Protein AF-A0A7X6VEZ8-F1 (afdb_monomer)

Structure (mmCIF, N/CA/C/O backbone):
data_AF-A0A7X6VEZ8-F1
#
_entry.id   AF-A0A7X6VEZ8-F1
#
loop_
_atom_site.group_PDB
_atom_site.id
_atom_site.type_symbol
_atom_site.label_atom_id
_atom_site.label_alt_id
_atom_site.label_comp_id
_atom_site.label_asym_id
_atom_site.label_entity_id
_atom_site.label_seq_id
_atom_site.pdbx_PDB_ins_code
_atom_site.Cartn_x
_atom_site.Cartn_y
_atom_site.Cartn_z
_atom_site.occupancy
_atom_site.B_iso_or_equiv
_atom_site.auth_seq_id
_atom_site.auth_comp_id
_atom_site.auth_asym_id
_atom_site.auth_atom_id
_atom_site.pdbx_PDB_model_num
ATOM 1 N N . MET A 1 1 ? -70.157 -11.076 95.851 1.00 58.56 1 MET A N 1
ATOM 2 C CA . MET A 1 1 ? -71.160 -9.997 95.994 1.00 58.56 1 MET A CA 1
ATOM 3 C C . MET A 1 1 ? -71.297 -9.211 94.695 1.00 58.56 1 MET A C 1
ATOM 5 O O . MET A 1 1 ? -72.392 -9.202 94.163 1.00 58.56 1 MET A O 1
ATOM 9 N N . ALA A 1 2 ? -70.221 -8.650 94.126 1.00 62.22 2 ALA A N 1
ATOM 10 C CA . ALA A 1 2 ? -70.282 -7.942 92.838 1.00 62.22 2 ALA A CA 1
ATOM 11 C C . ALA A 1 2 ? -70.761 -8.818 91.654 1.00 62.22 2 ALA A C 1
ATOM 13 O O . ALA A 1 2 ? -71.727 -8.458 90.997 1.00 62.22 2 ALA A O 1
ATOM 14 N N . GLN A 1 3 ? -70.217 -10.031 91.485 1.00 63.28 3 GLN A N 1
ATOM 15 C CA . GLN A 1 3 ? -70.694 -11.002 90.476 1.00 63.28 3 GLN A CA 1
ATOM 16 C C . GLN A 1 3 ? -72.172 -11.415 90.647 1.00 63.28 3 GLN A C 1
ATOM 18 O O . GLN A 1 3 ? -72.843 -11.795 89.691 1.00 63.28 3 GLN A O 1
ATOM 23 N N . SER A 1 4 ? -72.704 -11.344 91.872 1.00 68.38 4 SER A N 1
ATOM 24 C CA . SER A 1 4 ? -74.117 -11.636 92.150 1.00 68.38 4 SER A CA 1
ATOM 25 C C . SER A 1 4 ? -75.026 -10.501 91.669 1.00 68.38 4 SER A C 1
ATOM 27 O O . SER A 1 4 ? -76.107 -10.770 91.157 1.00 68.38 4 SER A O 1
ATOM 29 N N . ILE A 1 5 ? -74.558 -9.253 91.782 1.00 72.44 5 ILE A N 1
ATOM 30 C CA . ILE A 1 5 ? -75.242 -8.044 91.300 1.00 72.44 5 ILE A CA 1
ATOM 31 C C . ILE A 1 5 ? -75.245 -8.007 89.765 1.00 72.44 5 ILE A C 1
ATOM 33 O O . ILE A 1 5 ? -76.279 -7.704 89.181 1.00 72.44 5 ILE A O 1
ATOM 37 N N . ASP A 1 6 ? -74.135 -8.390 89.128 1.00 71.44 6 ASP A N 1
ATOM 38 C CA . ASP A 1 6 ? -73.999 -8.448 87.661 1.00 71.44 6 ASP A CA 1
ATOM 39 C C . ASP A 1 6 ? -74.946 -9.479 87.019 1.00 71.44 6 ASP A C 1
ATOM 41 O O . ASP A 1 6 ? -75.550 -9.259 85.975 1.00 71.44 6 ASP A O 1
ATOM 45 N N . THR A 1 7 ? -75.171 -10.598 87.712 1.00 74.31 7 THR A N 1
ATOM 46 C CA . THR A 1 7 ? -76.107 -11.655 87.291 1.00 74.31 7 THR A CA 1
ATOM 47 C C . THR A 1 7 ? -77.551 -11.410 87.740 1.00 74.31 7 THR A C 1
ATOM 49 O O . THR A 1 7 ? -78.384 -12.314 87.664 1.00 74.31 7 THR A O 1
ATOM 52 N N . TYR A 1 8 ? -77.863 -10.202 88.229 1.00 71.69 8 TYR A N 1
ATOM 53 C CA . TYR A 1 8 ? -79.169 -9.812 88.774 1.00 71.69 8 TYR A CA 1
ATOM 54 C C . TYR A 1 8 ? -79.683 -10.710 89.914 1.00 71.69 8 TYR A C 1
ATOM 56 O O . TYR A 1 8 ? -80.872 -10.721 90.242 1.00 71.69 8 TYR A O 1
ATOM 64 N N . SER A 1 9 ? -78.788 -11.465 90.550 1.00 70.50 9 SER A N 1
ATOM 65 C CA . SER A 1 9 ? -79.126 -12.399 91.617 1.00 70.50 9 SER A CA 1
ATOM 66 C C . SER A 1 9 ? -79.147 -11.683 92.973 1.00 70.50 9 SER A C 1
ATOM 68 O O . SER A 1 9 ? -78.149 -11.130 93.436 1.00 70.50 9 SER A O 1
ATOM 70 N N . GLY A 1 10 ? -80.313 -11.684 93.627 1.00 69.88 10 GLY A N 1
ATOM 71 C CA . GLY A 1 10 ? -80.496 -11.081 94.955 1.00 69.88 10 GLY A CA 1
ATOM 72 C C . GLY A 1 10 ? -80.811 -9.579 94.964 1.00 69.88 10 GLY A C 1
ATOM 73 O O . GLY A 1 10 ? -80.757 -8.968 96.030 1.00 69.88 10 GLY A O 1
ATOM 74 N N . LEU A 1 11 ? -81.156 -8.986 93.815 1.00 75.19 11 LEU A N 1
ATOM 75 C CA . LEU A 1 11 ? -81.629 -7.602 93.712 1.00 75.19 11 LEU A CA 1
ATOM 76 C C . LEU A 1 11 ? -83.160 -7.532 93.806 1.00 75.19 11 LEU A C 1
ATOM 78 O O . LEU A 1 11 ? -83.867 -8.349 93.219 1.00 75.19 11 LEU A O 1
ATOM 82 N N . LEU A 1 12 ? -83.672 -6.535 94.529 1.00 75.19 12 LEU A N 1
ATOM 83 C CA . LEU A 1 12 ? -85.097 -6.214 94.594 1.00 75.19 12 LEU A CA 1
ATOM 84 C C . LEU A 1 12 ? -85.318 -4.846 93.950 1.00 75.19 12 LEU A C 1
ATOM 86 O O . LEU A 1 12 ? -84.693 -3.861 94.344 1.00 75.19 12 LEU A O 1
ATOM 90 N N . TRP A 1 13 ? -86.198 -4.802 92.953 1.00 78.62 13 TRP A N 1
ATOM 91 C CA . TRP A 1 13 ? -86.544 -3.584 92.225 1.00 78.62 13 TRP A CA 1
ATOM 92 C C . TRP A 1 13 ? -87.696 -2.848 92.901 1.00 78.62 13 TRP A C 1
ATOM 94 O O . TRP A 1 13 ? -88.474 -3.432 93.655 1.00 78.62 13 TRP A O 1
ATOM 104 N N . GLN A 1 14 ? -87.809 -1.552 92.627 1.00 80.19 14 GLN A N 1
ATOM 105 C CA . GLN A 1 14 ? -88.935 -0.754 93.099 1.00 80.19 14 GLN A CA 1
ATOM 106 C C . GLN A 1 14 ? -90.243 -1.209 92.428 1.00 80.19 14 GLN A C 1
ATOM 108 O O . GLN A 1 14 ? -90.237 -1.590 91.259 1.00 80.19 14 GLN A O 1
ATOM 113 N N . ASP A 1 15 ? -91.359 -1.144 93.158 1.00 72.12 15 ASP A N 1
ATOM 114 C CA . ASP A 1 15 ? -92.669 -1.601 92.680 1.00 72.12 15 ASP A CA 1
ATOM 115 C C . ASP A 1 15 ? -93.062 -0.947 91.344 1.00 72.12 15 ASP A C 1
ATOM 117 O O . ASP A 1 15 ? -93.033 0.277 91.194 1.00 72.12 15 ASP A O 1
ATOM 121 N N . GLY A 1 16 ? -93.416 -1.784 90.366 1.00 76.81 16 GLY A N 1
ATOM 122 C CA . GLY A 1 16 ? -93.742 -1.364 89.000 1.00 76.81 16 GLY A CA 1
ATOM 123 C C . GLY A 1 16 ? -92.540 -1.178 88.068 1.00 76.81 16 GLY A C 1
ATOM 124 O O . GLY A 1 16 ? -92.744 -0.814 86.912 1.00 76.81 16 GLY A O 1
ATOM 125 N N . LYS A 1 17 ? -91.315 -1.445 88.534 1.00 78.06 17 LYS A N 1
ATOM 126 C CA . LYS A 1 17 ? -90.101 -1.469 87.711 1.00 78.06 17 LYS A CA 1
ATOM 127 C C . LYS A 1 17 ? -89.443 -2.846 87.706 1.00 78.06 17 LYS A C 1
ATOM 129 O O . LYS A 1 17 ? -89.649 -3.671 88.592 1.00 78.06 17 LYS A O 1
ATOM 134 N N . SER A 1 18 ? -88.634 -3.085 86.691 1.00 77.81 18 SER A N 1
ATOM 135 C CA . SER A 1 18 ? -87.938 -4.335 86.414 1.00 77.81 18 SER A CA 1
ATOM 136 C C . SER A 1 18 ? -86.469 -4.076 86.080 1.00 77.81 18 SER A C 1
ATOM 138 O O . SER A 1 18 ? -86.040 -2.930 85.954 1.00 77.81 18 SER A O 1
ATOM 140 N N . ALA A 1 19 ? -85.691 -5.146 85.904 1.00 74.44 19 ALA A N 1
ATOM 141 C CA . ALA A 1 19 ? -84.279 -5.046 85.537 1.00 74.44 19 ALA A CA 1
ATOM 142 C C . ALA A 1 19 ? -84.036 -4.253 84.239 1.00 74.44 19 ALA A C 1
ATOM 144 O O . ALA A 1 19 ? -82.970 -3.680 84.080 1.00 74.44 19 ALA A O 1
ATOM 145 N N . THR A 1 20 ? -85.015 -4.172 83.331 1.00 76.81 20 THR A N 1
ATOM 146 C CA . THR A 1 20 ? -84.882 -3.409 82.079 1.00 76.81 20 THR A CA 1
ATOM 147 C C . THR A 1 20 ? -85.047 -1.900 82.258 1.00 76.81 20 THR A C 1
ATOM 149 O O . THR A 1 20 ? -84.765 -1.151 81.331 1.00 76.81 20 THR A O 1
ATOM 152 N N . ASP A 1 21 ? -85.517 -1.447 83.425 1.00 80.25 21 ASP A N 1
ATOM 153 C CA . ASP A 1 21 ? -85.709 -0.024 83.736 1.00 80.25 21 ASP A CA 1
ATOM 154 C C . ASP A 1 21 ? -84.458 0.625 84.353 1.00 80.25 21 ASP A C 1
ATOM 156 O O . ASP A 1 21 ? -84.480 1.811 84.698 1.00 80.25 21 ASP A O 1
ATOM 160 N N . TYR A 1 22 ? -83.385 -0.153 84.529 1.00 76.56 22 TYR A N 1
ATOM 161 C CA . TYR A 1 22 ? -82.155 0.262 85.190 1.00 76.56 22 TYR A CA 1
ATOM 162 C C . TYR A 1 22 ? -80.925 -0.259 84.449 1.00 76.56 22 TYR A C 1
ATOM 164 O O . TYR A 1 22 ? -80.837 -1.441 84.131 1.00 76.56 22 TYR A O 1
ATOM 172 N N . ASP A 1 23 ? -79.927 0.605 84.283 1.00 77.44 23 ASP A N 1
ATOM 173 C CA . ASP A 1 23 ? -78.589 0.194 83.866 1.00 77.44 23 ASP A CA 1
ATOM 174 C C . ASP A 1 23 ? -77.782 -0.204 85.109 1.00 77.44 23 ASP A C 1
ATOM 176 O O . ASP A 1 23 ? -77.367 0.647 85.903 1.00 77.44 23 ASP A O 1
ATOM 180 N N . VAL A 1 24 ? -77.580 -1.508 85.315 1.00 77.44 24 VAL A N 1
ATOM 181 C CA . VAL A 1 24 ? -76.721 -2.007 86.398 1.00 77.44 24 VAL A CA 1
ATOM 182 C C . VAL A 1 24 ? -75.273 -1.978 85.940 1.00 77.44 24 VAL A C 1
ATOM 184 O O . VAL A 1 24 ? -74.877 -2.710 85.040 1.00 77.44 24 VAL A O 1
ATOM 187 N N . LEU A 1 25 ? -74.478 -1.129 86.588 1.00 78.12 25 LEU A N 1
ATOM 188 C CA . LEU A 1 25 ? -73.047 -0.996 86.335 1.00 78.12 25 LEU A CA 1
ATOM 189 C C . LEU A 1 25 ? -72.270 -1.587 87.512 1.00 78.12 25 LEU A C 1
ATOM 191 O O . LEU A 1 25 ? -72.375 -1.105 88.642 1.00 78.12 25 LEU A O 1
ATOM 195 N N . VAL A 1 26 ? -71.491 -2.636 87.246 1.00 77.56 26 VAL A N 1
ATOM 196 C CA . VAL A 1 26 ? -70.671 -3.321 88.249 1.00 77.56 26 VAL A CA 1
ATOM 197 C C . VAL A 1 26 ? -69.199 -2.995 88.012 1.00 77.56 26 VAL A C 1
ATOM 199 O O . VAL A 1 26 ? -68.623 -3.345 86.988 1.00 77.56 26 VAL A O 1
ATOM 202 N N . TYR A 1 27 ? -68.592 -2.307 88.979 1.00 76.06 27 TYR A N 1
ATOM 203 C CA . TYR A 1 27 ? -67.187 -1.890 88.953 1.00 76.06 27 TYR A CA 1
ATOM 204 C C . TYR A 1 27 ? -66.366 -2.740 89.926 1.00 76.06 27 TYR A C 1
ATOM 206 O O . TYR A 1 27 ? -65.997 -2.284 91.009 1.00 76.06 27 TYR A O 1
ATOM 214 N N . ASP A 1 28 ? -66.149 -4.005 89.584 1.00 78.50 28 ASP A N 1
ATOM 215 C CA . ASP A 1 28 ? -65.409 -4.944 90.424 1.00 78.50 28 ASP A CA 1
ATOM 216 C C . ASP A 1 28 ? -63.926 -5.060 90.035 1.00 78.50 28 ASP A C 1
ATOM 218 O O . ASP A 1 28 ? -63.394 -4.282 89.240 1.00 78.50 28 ASP A O 1
ATOM 222 N N . GLN A 1 29 ? -63.221 -6.013 90.649 1.00 75.25 29 GLN A N 1
ATOM 223 C CA . GLN A 1 29 ? -61.799 -6.221 90.381 1.00 75.25 29 GLN A CA 1
ATOM 224 C C . GLN A 1 29 ? -61.544 -6.611 88.918 1.00 75.25 29 GLN A C 1
ATOM 226 O O . GLN A 1 29 ? -60.504 -6.243 88.373 1.00 75.25 29 GLN A O 1
ATOM 231 N N . ASP A 1 30 ? -62.486 -7.302 88.275 1.00 75.38 30 ASP A N 1
ATOM 232 C CA . ASP A 1 30 ? -62.377 -7.692 86.873 1.00 75.38 30 ASP A CA 1
ATOM 233 C C . ASP A 1 30 ? -62.571 -6.471 85.965 1.00 75.38 30 ASP A C 1
ATOM 235 O O . ASP A 1 30 ? -61.774 -6.266 85.047 1.00 75.38 30 ASP A O 1
ATOM 239 N N . PHE A 1 31 ? -63.523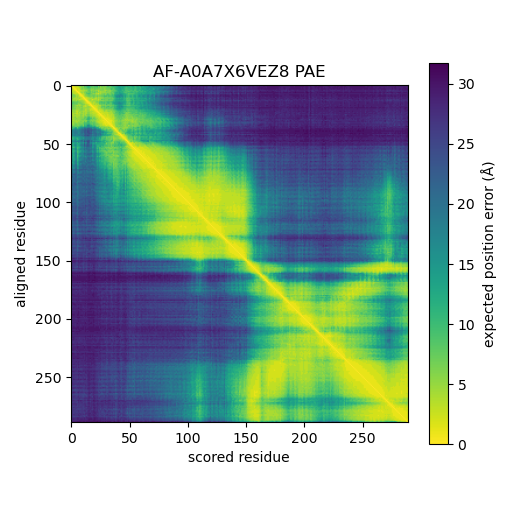 -5.580 86.283 1.00 74.12 31 PHE A N 1
ATOM 240 C CA . PHE A 1 31 ? -63.642 -4.279 85.615 1.00 74.12 31 PHE A CA 1
ATOM 241 C C . PHE A 1 31 ? -62.336 -3.477 85.703 1.00 74.12 31 PHE A C 1
ATOM 243 O O . PHE A 1 31 ? -61.874 -2.950 84.691 1.00 74.12 31 PHE A O 1
ATOM 250 N N . ILE A 1 32 ? -61.711 -3.411 86.884 1.00 72.88 32 ILE A N 1
ATOM 251 C CA . ILE A 1 32 ? -60.440 -2.698 87.093 1.00 72.88 32 ILE A CA 1
ATOM 252 C C . ILE A 1 32 ? -59.308 -3.341 86.279 1.00 72.88 32 ILE A C 1
ATOM 254 O O . ILE A 1 32 ? -58.594 -2.635 85.573 1.00 72.88 32 ILE A O 1
ATOM 258 N N . ASN A 1 33 ? -59.153 -4.666 86.334 1.00 71.94 33 ASN A N 1
ATOM 259 C CA . ASN A 1 33 ? -58.082 -5.380 85.629 1.00 71.94 33 ASN A CA 1
ATOM 260 C C . ASN A 1 33 ? -58.192 -5.249 84.100 1.00 71.94 33 ASN A C 1
ATOM 262 O O . ASN A 1 33 ? -57.168 -5.211 83.403 1.00 71.94 33 ASN A O 1
ATOM 266 N N . ASN A 1 34 ? -59.426 -5.183 83.598 1.00 69.81 34 ASN A N 1
ATOM 267 C CA . ASN A 1 34 ? -59.711 -5.061 82.176 1.00 69.81 34 ASN A CA 1
ATOM 268 C C . ASN A 1 34 ? -59.565 -3.609 81.702 1.00 69.81 34 ASN A C 1
ATOM 270 O O . ASN A 1 34 ? -58.870 -3.378 80.716 1.00 69.81 34 ASN A O 1
ATOM 274 N N . ASN A 1 35 ? -60.109 -2.633 82.445 1.00 66.69 35 ASN A N 1
ATOM 275 C CA . ASN A 1 35 ? -60.254 -1.250 81.976 1.00 66.69 35 ASN A CA 1
ATOM 276 C C . ASN A 1 35 ? -59.193 -0.270 82.488 1.00 66.69 35 ASN A C 1
ATOM 278 O O . ASN A 1 35 ? -59.151 0.850 81.980 1.00 66.69 35 ASN A O 1
ATOM 282 N N . LEU A 1 36 ? -58.374 -0.632 83.483 1.00 70.69 36 LEU A N 1
ATOM 283 C CA . LEU A 1 36 ? -57.362 0.242 84.086 1.00 70.69 36 LEU A CA 1
ATOM 284 C C . LEU A 1 36 ? -55.996 -0.450 84.102 1.00 70.69 36 LEU A C 1
ATOM 286 O O . LEU A 1 36 ? -55.653 -1.177 85.032 1.00 70.69 36 LEU A O 1
ATOM 290 N N . GLN A 1 37 ? -55.181 -0.184 83.079 1.00 66.31 37 GLN A N 1
ATOM 291 C CA . GLN A 1 37 ? -53.801 -0.676 83.007 1.00 66.31 37 GLN A CA 1
ATOM 292 C C . GLN A 1 37 ? -52.794 0.468 82.917 1.00 66.31 37 GLN A C 1
ATOM 294 O O . GLN A 1 37 ? -53.065 1.512 82.317 1.00 66.31 37 GLN A O 1
ATOM 299 N N . ASN A 1 38 ? -51.621 0.259 83.523 1.00 63.94 38 ASN A N 1
ATOM 300 C CA . ASN A 1 38 ? -50.500 1.192 83.432 1.00 63.94 38 ASN A CA 1
ATOM 301 C C . ASN A 1 38 ? -50.091 1.385 81.968 1.00 63.94 38 ASN A C 1
ATOM 303 O O . ASN A 1 38 ? -49.949 0.417 81.221 1.00 63.94 38 ASN A O 1
ATOM 307 N N . TYR A 1 39 ? -49.887 2.637 81.571 1.00 59.16 39 TYR A N 1
ATOM 308 C CA . TYR A 1 39 ? -49.432 2.981 80.232 1.00 59.16 39 TYR A CA 1
ATOM 309 C C . TYR A 1 39 ? -47.905 2.845 80.140 1.00 59.16 39 TYR A C 1
ATOM 311 O O . TYR A 1 39 ? -47.150 3.694 80.629 1.00 59.16 39 TYR A O 1
ATOM 319 N N . GLY A 1 40 ? -47.437 1.760 79.520 1.00 63.41 40 GLY A N 1
ATOM 320 C CA . GLY A 1 40 ? -46.010 1.463 79.395 1.00 63.41 40 GLY A CA 1
ATOM 321 C C . GLY A 1 40 ? -45.310 1.378 80.759 1.00 63.41 40 GLY A C 1
ATOM 322 O O . GLY A 1 40 ? -45.756 0.664 81.652 1.00 63.41 40 GLY A O 1
ATOM 323 N N . ASN A 1 41 ? -44.205 2.116 80.923 1.00 59.03 41 ASN A N 1
ATOM 324 C CA . ASN A 1 41 ? -43.368 2.111 82.135 1.00 59.03 41 ASN A CA 1
ATOM 325 C C . ASN A 1 41 ? -43.492 3.407 82.971 1.00 59.03 41 ASN A C 1
ATOM 327 O O . ASN A 1 41 ? -42.617 3.725 83.776 1.00 59.03 41 ASN A O 1
ATOM 331 N N . LEU A 1 42 ? -44.546 4.199 82.741 1.00 58.47 42 LEU A N 1
ATOM 332 C CA . LEU A 1 42 ? -44.785 5.471 83.427 1.00 58.47 42 LEU A CA 1
ATOM 333 C C . LEU A 1 42 ? -45.634 5.241 84.681 1.00 58.47 42 LEU A C 1
ATOM 335 O O . LEU A 1 42 ? -46.836 4.989 84.604 1.00 58.47 42 LEU A O 1
ATOM 339 N N . ALA A 1 43 ? -45.003 5.347 85.850 1.00 56.97 43 ALA A N 1
ATOM 340 C CA . ALA A 1 43 ? -45.689 5.205 87.128 1.00 56.97 43 ALA A CA 1
ATOM 341 C C . ALA A 1 43 ? -46.765 6.296 87.300 1.00 56.97 43 ALA A C 1
ATOM 343 O O . ALA A 1 43 ? -46.460 7.487 87.270 1.00 56.97 43 ALA A O 1
ATOM 344 N N . GLY A 1 44 ? -48.019 5.878 87.502 1.00 56.75 44 GLY A N 1
ATOM 345 C CA . GLY A 1 44 ? -49.148 6.770 87.793 1.00 56.75 44 GLY A CA 1
ATOM 346 C C . GLY A 1 44 ? -49.982 7.218 86.586 1.00 56.75 44 GLY A C 1
ATOM 347 O O . GLY A 1 44 ? -50.924 7.983 86.778 1.00 56.75 44 GLY A O 1
ATOM 348 N N . VAL A 1 45 ? -49.684 6.747 85.367 1.00 61.00 45 VAL A N 1
ATOM 349 C CA . VAL A 1 45 ? -50.502 7.016 84.170 1.00 61.00 45 VAL A CA 1
ATOM 350 C C . VAL A 1 45 ? -51.283 5.761 83.794 1.00 61.00 45 VAL A C 1
ATOM 352 O O . VAL A 1 45 ? -50.699 4.757 83.387 1.00 61.00 45 VAL A O 1
ATOM 355 N N . PHE A 1 46 ? -52.609 5.829 83.918 1.00 64.56 46 PHE A N 1
ATOM 356 C CA . PHE A 1 46 ? -53.513 4.725 83.604 1.00 64.56 46 PHE A CA 1
ATOM 357 C C . PHE A 1 46 ? -54.263 4.992 82.304 1.00 64.56 46 PHE A C 1
ATOM 359 O O . PHE A 1 46 ? -54.820 6.072 82.097 1.00 64.56 46 PHE A O 1
ATOM 366 N N . THR A 1 47 ? -54.300 3.983 81.444 1.00 62.75 47 THR A N 1
ATOM 367 C CA . THR A 1 47 ? -55.152 3.972 80.255 1.00 62.75 47 THR A CA 1
ATOM 368 C C . THR A 1 47 ? -56.525 3.465 80.671 1.00 62.75 47 THR A C 1
ATOM 370 O O . THR A 1 47 ? -56.612 2.407 81.291 1.00 62.75 47 THR A O 1
ATOM 373 N N . VAL A 1 48 ? -57.575 4.226 80.354 1.00 62.38 48 VAL A N 1
ATOM 374 C CA . VAL A 1 48 ? -58.963 3.895 80.705 1.00 62.38 48 VAL A CA 1
ATOM 375 C C . VAL A 1 48 ? -59.706 3.426 79.447 1.00 62.38 48 VAL A C 1
ATOM 377 O O . VAL A 1 48 ? -59.588 4.083 78.409 1.00 62.38 48 VAL A O 1
ATOM 380 N N . CYS A 1 49 ? -60.483 2.342 79.569 1.00 60.59 49 CYS A N 1
ATOM 381 C CA . CYS A 1 49 ? -61.231 1.581 78.544 1.00 60.59 49 CYS A CA 1
ATOM 382 C C . CYS A 1 49 ? -60.479 0.390 77.925 1.00 60.59 49 CYS A C 1
ATOM 384 O O . CYS A 1 49 ? -59.394 0.551 77.361 1.00 60.59 49 CYS A O 1
ATOM 386 N N . ASP A 1 50 ? -61.143 -0.772 77.911 1.00 62.62 50 ASP A N 1
ATOM 387 C CA . ASP A 1 50 ? -60.687 -2.033 77.295 1.00 62.62 50 ASP A CA 1
ATOM 388 C C . ASP A 1 50 ? -60.162 -1.850 75.860 1.00 62.62 50 ASP A C 1
ATOM 390 O O . ASP A 1 50 ? -59.099 -2.360 75.499 1.00 62.62 50 ASP A O 1
ATOM 394 N N . THR A 1 51 ? -60.858 -1.049 75.045 1.00 64.75 51 THR A N 1
ATOM 395 C CA . THR A 1 51 ? -60.470 -0.762 73.655 1.00 64.75 51 THR A CA 1
ATOM 396 C C . THR A 1 51 ? -59.104 -0.075 73.558 1.00 64.75 51 THR A C 1
ATOM 398 O O . THR A 1 51 ? -58.323 -0.379 72.658 1.00 64.75 51 THR A O 1
ATOM 401 N N . ASN A 1 52 ? -58.780 0.829 74.488 1.00 67.62 52 ASN A N 1
ATOM 402 C CA . ASN A 1 52 ? -57.503 1.550 74.486 1.00 67.62 52 ASN A CA 1
ATOM 403 C C . ASN A 1 52 ? -56.341 0.647 74.917 1.00 67.62 52 ASN A C 1
ATOM 405 O O . ASN A 1 52 ? -55.234 0.773 74.395 1.00 67.62 52 ASN A O 1
ATOM 409 N N . ILE A 1 53 ? -56.599 -0.288 75.830 1.00 70.06 53 ILE A N 1
ATOM 410 C CA . ILE A 1 53 ? -55.607 -1.254 76.316 1.00 70.06 53 ILE A CA 1
ATOM 411 C C . ILE A 1 53 ? -55.265 -2.272 75.221 1.00 70.06 53 ILE A C 1
ATOM 413 O O . ILE A 1 53 ? -54.094 -2.599 75.022 1.00 70.06 53 ILE A O 1
ATOM 417 N N . GLU A 1 54 ? -56.257 -2.728 74.453 1.00 76.25 54 GLU A N 1
ATOM 418 C CA . GLU A 1 54 ? -56.022 -3.619 73.314 1.00 76.25 54 GLU A CA 1
ATOM 419 C C . GLU A 1 54 ? -55.238 -2.926 72.186 1.00 76.25 54 GLU A C 1
ATOM 421 O O . GLU A 1 54 ? -54.276 -3.489 71.659 1.00 76.25 54 GLU A O 1
ATOM 426 N N . ILE A 1 55 ? -55.570 -1.669 71.863 1.00 77.75 55 ILE A N 1
ATOM 427 C CA . ILE A 1 55 ? -54.799 -0.869 70.895 1.00 77.75 55 ILE A CA 1
ATOM 428 C C . ILE A 1 55 ? -53.344 -0.724 71.356 1.00 77.75 55 ILE A C 1
ATOM 430 O O . ILE A 1 55 ? -52.427 -0.905 70.552 1.00 77.75 55 ILE A O 1
ATOM 434 N N . GLN A 1 56 ? -53.118 -0.455 72.643 1.00 75.50 56 GLN A N 1
ATOM 435 C CA . GLN A 1 56 ? -51.776 -0.315 73.203 1.00 75.50 56 GLN A CA 1
ATOM 436 C C . GLN A 1 56 ? -50.955 -1.607 73.069 1.00 75.50 56 GLN A C 1
ATOM 438 O O . GLN A 1 56 ? -49.822 -1.563 72.586 1.00 75.50 56 GLN A O 1
ATOM 443 N N . ARG A 1 57 ? -51.536 -2.772 73.384 1.00 81.06 57 ARG A N 1
ATOM 444 C CA . ARG A 1 57 ? -50.872 -4.073 73.173 1.00 81.06 57 ARG A CA 1
ATOM 445 C C . ARG A 1 57 ? -50.528 -4.319 71.710 1.00 81.06 57 ARG A C 1
ATOM 447 O O . ARG A 1 57 ? -49.451 -4.833 71.405 1.00 81.06 57 ARG A O 1
ATOM 454 N N . GLN A 1 58 ? -51.411 -3.939 70.787 1.00 86.56 58 GLN A N 1
ATOM 455 C CA . GLN A 1 58 ? -51.134 -4.055 69.355 1.00 86.56 58 GLN A CA 1
ATOM 456 C C . GLN A 1 58 ? -49.998 -3.133 68.908 1.00 86.56 58 GLN A C 1
ATOM 458 O O . GLN A 1 58 ? -49.188 -3.539 68.073 1.00 86.56 58 GLN A O 1
ATOM 463 N N . VAL A 1 59 ? -49.909 -1.917 69.453 1.00 84.88 59 VAL A N 1
ATOM 464 C CA . VAL A 1 59 ? -48.807 -0.982 69.178 1.00 84.88 59 VAL A CA 1
ATOM 465 C C . VAL A 1 59 ? -47.486 -1.535 69.705 1.00 84.88 59 VAL A C 1
ATOM 467 O O . VAL A 1 59 ? -46.501 -1.550 68.966 1.00 84.88 59 VAL A O 1
ATOM 470 N N . GLU A 1 60 ? -47.460 -2.037 70.938 1.00 86.62 60 GLU A N 1
ATOM 471 C CA . GLU A 1 60 ? -46.268 -2.641 71.541 1.00 86.62 60 GLU A CA 1
ATOM 472 C C . GLU A 1 60 ? -45.803 -3.860 70.744 1.00 86.62 60 GLU A C 1
ATOM 474 O O . GLU A 1 60 ? -44.635 -3.931 70.358 1.00 86.62 60 GLU A O 1
ATOM 479 N N . LYS A 1 61 ? -46.729 -4.759 70.385 1.00 90.81 61 LYS A N 1
ATOM 480 C CA . LYS A 1 61 ? -46.434 -5.921 69.541 1.00 90.81 61 LYS A CA 1
ATOM 481 C C . LYS A 1 61 ? -45.887 -5.510 68.174 1.00 90.81 61 LYS A C 1
ATOM 483 O O . LYS A 1 61 ? -44.827 -5.981 67.784 1.00 90.81 61 LYS A O 1
ATOM 488 N N . LYS A 1 62 ? -46.549 -4.590 67.462 1.00 91.75 62 LYS A N 1
ATOM 489 C CA . LYS A 1 62 ? -46.078 -4.113 66.148 1.00 91.75 62 LYS A CA 1
ATOM 490 C C . LYS A 1 62 ? -44.726 -3.404 66.230 1.00 91.75 62 LYS A C 1
ATOM 492 O O . LYS A 1 62 ? -43.944 -3.478 65.285 1.00 91.75 62 LYS A O 1
ATOM 497 N N . THR A 1 63 ? -44.446 -2.718 67.335 1.00 90.62 63 THR A N 1
ATOM 498 C CA . THR A 1 63 ? -43.155 -2.055 67.563 1.00 90.62 63 THR A CA 1
ATOM 499 C C . THR A 1 63 ? -42.053 -3.082 67.813 1.00 90.62 63 THR A C 1
ATOM 501 O O . THR A 1 63 ? -40.979 -2.970 67.224 1.00 90.62 63 THR A O 1
ATOM 504 N N . ALA A 1 64 ? -42.332 -4.114 68.614 1.00 91.62 64 ALA A N 1
ATOM 505 C CA . ALA A 1 64 ? -41.420 -5.233 68.832 1.00 91.62 64 ALA A CA 1
ATOM 506 C C . ALA A 1 64 ? -41.157 -6.011 67.532 1.00 91.62 64 ALA A C 1
ATOM 508 O O . ALA A 1 64 ? -40.000 -6.245 67.188 1.00 91.62 64 ALA A O 1
ATOM 509 N N . ASP A 1 65 ? -42.207 -6.321 66.766 1.00 92.50 65 ASP A N 1
ATOM 510 C CA . ASP A 1 65 ? -42.103 -6.993 65.468 1.00 92.50 65 ASP A CA 1
ATOM 511 C C . ASP A 1 65 ? -41.258 -6.164 64.490 1.00 92.50 65 ASP A C 1
ATOM 513 O O . ASP A 1 65 ? -40.359 -6.694 63.841 1.00 92.50 65 ASP A O 1
ATOM 517 N N . ARG A 1 66 ? -41.479 -4.842 64.418 1.00 91.94 66 ARG A N 1
ATOM 518 C CA . ARG A 1 66 ? -40.671 -3.934 63.589 1.00 91.94 66 ARG A CA 1
ATOM 519 C C . ARG A 1 66 ? -39.202 -3.950 64.002 1.00 91.94 66 ARG A C 1
ATOM 521 O O . ARG A 1 66 ? -38.345 -4.044 63.132 1.00 91.94 66 ARG A O 1
ATOM 528 N N . SER A 1 67 ? -38.915 -3.886 65.302 1.00 92.88 67 SER A N 1
ATOM 529 C CA . SER A 1 67 ? -37.541 -3.964 65.809 1.00 92.88 67 SER A CA 1
ATOM 530 C C . SER A 1 67 ? -36.884 -5.292 65.425 1.00 92.88 67 SER A C 1
ATOM 532 O O . SER A 1 67 ? -35.748 -5.298 64.957 1.00 92.88 67 SER A O 1
ATOM 534 N N . ALA A 1 68 ? -37.607 -6.409 65.553 1.00 92.75 68 ALA A N 1
ATOM 535 C CA . ALA A 1 68 ? -37.117 -7.728 65.163 1.00 92.75 68 ALA A CA 1
ATOM 536 C C . ALA A 1 68 ? -36.875 -7.838 63.646 1.00 92.75 68 ALA A C 1
ATOM 538 O O . ALA A 1 68 ? -35.881 -8.429 63.222 1.00 92.75 68 ALA A O 1
ATOM 539 N N . PHE A 1 69 ? -37.744 -7.251 62.816 1.00 92.56 69 PHE A N 1
ATOM 540 C CA . PHE A 1 69 ? -37.539 -7.192 61.367 1.00 92.56 69 PHE A CA 1
ATOM 541 C C . PHE A 1 69 ? -36.364 -6.289 60.981 1.00 92.56 69 PHE A C 1
ATOM 543 O O . PHE A 1 69 ? -35.582 -6.671 60.115 1.00 92.56 69 PHE A O 1
ATOM 550 N N . ASP A 1 70 ? -36.189 -5.139 61.635 1.00 91.94 70 ASP A N 1
ATOM 551 C CA . ASP A 1 70 ? -35.052 -4.242 61.400 1.00 91.94 70 ASP A CA 1
ATOM 552 C C . ASP A 1 70 ? -33.722 -4.927 61.763 1.00 91.94 70 ASP A C 1
ATOM 554 O O . ASP A 1 70 ? -32.737 -4.812 61.029 1.00 91.94 70 ASP A O 1
ATOM 558 N N . GLU A 1 71 ? -33.683 -5.691 62.861 1.00 92.88 71 GLU A N 1
ATOM 559 C CA . GLU A 1 71 ? -32.519 -6.506 63.228 1.00 92.88 71 GLU A CA 1
ATOM 560 C C . GLU A 1 71 ? -32.220 -7.603 62.204 1.00 92.88 71 GLU A C 1
ATOM 562 O O . GLU A 1 71 ? -31.054 -7.812 61.866 1.00 92.88 71 GLU A O 1
ATOM 567 N N . GLN A 1 72 ? -33.249 -8.252 61.653 1.00 93.19 72 GLN A N 1
ATOM 568 C CA . GLN A 1 72 ? -33.084 -9.234 60.578 1.00 93.19 72 GLN A CA 1
ATOM 569 C C . GLN A 1 72 ? -32.668 -8.588 59.249 1.00 93.19 72 GLN A C 1
ATOM 571 O O . GLN A 1 72 ? -31.906 -9.187 58.497 1.00 93.19 72 GLN A O 1
ATOM 576 N N . PHE A 1 73 ? -33.120 -7.368 58.945 1.00 92.75 73 PHE A N 1
ATOM 577 C CA . PHE A 1 73 ? -32.861 -6.688 57.672 1.00 92.75 73 PHE A CA 1
ATOM 578 C C . PHE A 1 73 ? -31.453 -6.081 57.574 1.00 92.75 73 PHE A C 1
ATOM 580 O O . PHE A 1 73 ? -30.864 -6.037 56.488 1.00 92.75 73 PHE A O 1
ATOM 587 N N . LYS A 1 74 ? -30.879 -5.650 58.704 1.00 94.25 74 LYS A N 1
ATOM 588 C CA . LYS A 1 74 ? -29.504 -5.126 58.786 1.00 94.25 74 LYS A CA 1
ATOM 589 C C . LYS A 1 74 ? -28.456 -6.042 58.129 1.00 94.25 74 LYS A C 1
ATOM 591 O O . LYS A 1 74 ? -27.776 -5.558 57.224 1.00 94.25 74 LYS A O 1
ATOM 596 N N . PRO A 1 75 ? -28.320 -7.336 58.491 1.00 94.38 75 PRO A N 1
ATOM 597 C CA . PRO A 1 75 ? -27.311 -8.206 57.889 1.00 94.38 75 PRO A CA 1
ATOM 598 C C . PRO A 1 75 ? -27.541 -8.431 56.392 1.00 94.38 75 PRO A C 1
ATOM 600 O O . PRO A 1 75 ? -26.567 -8.463 55.645 1.00 94.38 75 PRO A O 1
ATOM 603 N N . PHE A 1 76 ? -28.794 -8.519 55.924 1.00 93.94 76 PHE A N 1
ATOM 604 C CA . PHE A 1 76 ? -29.081 -8.630 54.488 1.00 93.94 76 PHE A CA 1
ATOM 605 C C . PHE A 1 76 ? -28.655 -7.379 53.720 1.00 93.94 76 PHE A C 1
ATOM 607 O O . PHE A 1 76 ? -28.057 -7.492 52.653 1.00 93.94 76 PHE A O 1
ATOM 614 N N . THR A 1 77 ? -28.902 -6.193 54.278 1.00 94.38 77 THR A N 1
ATOM 615 C CA . THR A 1 77 ? -28.471 -4.923 53.677 1.00 94.38 77 THR A CA 1
ATOM 616 C C . THR A 1 77 ? -26.949 -4.828 53.623 1.00 94.38 77 THR A C 1
ATOM 618 O O . THR A 1 77 ? -26.382 -4.501 52.582 1.00 94.38 77 THR A O 1
ATOM 621 N N . THR A 1 78 ? -26.268 -5.172 54.720 1.00 95.06 78 THR A N 1
ATOM 622 C CA . THR A 1 78 ? -24.802 -5.209 54.766 1.00 95.06 78 THR A CA 1
ATOM 623 C C . THR A 1 78 ? -24.236 -6.215 53.762 1.00 95.06 78 THR A C 1
ATOM 625 O O . THR A 1 78 ? -23.296 -5.888 53.040 1.00 95.06 78 THR A O 1
ATOM 628 N N . ALA A 1 79 ? -24.825 -7.409 53.660 1.00 94.81 79 ALA A N 1
ATOM 629 C CA . ALA A 1 79 ? -24.405 -8.431 52.706 1.00 94.81 79 ALA A CA 1
ATOM 630 C C . ALA A 1 79 ? -24.625 -7.994 51.249 1.00 94.81 79 ALA A C 1
ATOM 632 O O . ALA A 1 79 ? -23.743 -8.195 50.417 1.00 94.81 79 ALA A O 1
ATOM 633 N N . ALA A 1 80 ? -25.762 -7.365 50.937 1.00 94.75 80 ALA A N 1
ATOM 634 C CA . ALA A 1 80 ? -26.057 -6.850 49.601 1.00 94.75 80 ALA A CA 1
ATOM 635 C C . ALA A 1 80 ? -25.073 -5.745 49.184 1.00 94.75 80 ALA A C 1
ATOM 637 O O . ALA A 1 80 ? -24.540 -5.788 48.074 1.00 94.75 80 ALA A O 1
ATOM 638 N N . ASN A 1 81 ? -24.781 -4.803 50.087 1.00 95.25 81 ASN A N 1
ATOM 639 C CA . ASN A 1 81 ? -23.802 -3.744 49.841 1.00 95.25 81 ASN A CA 1
ATOM 640 C C . ASN A 1 81 ? -22.398 -4.324 49.629 1.00 95.25 81 ASN A C 1
ATOM 642 O O . ASN A 1 81 ? -21.768 -4.016 48.622 1.00 95.25 81 ASN A O 1
ATOM 646 N N . SER A 1 82 ? -21.962 -5.239 50.502 1.00 95.62 82 SER A N 1
ATOM 647 C CA . SER A 1 82 ? -20.674 -5.932 50.362 1.00 95.62 82 SER A CA 1
ATOM 648 C C . SER A 1 82 ? -20.568 -6.667 49.021 1.00 95.62 82 SER A C 1
ATOM 650 O O . SER A 1 82 ? -19.586 -6.525 48.295 1.00 95.62 82 SER A O 1
ATOM 652 N N . LYS A 1 83 ? -21.620 -7.391 48.611 1.00 95.31 83 LYS A N 1
ATOM 653 C CA . LYS A 1 83 ? -21.628 -8.106 47.328 1.00 95.31 83 LYS A CA 1
ATOM 654 C C . LYS A 1 83 ? -21.582 -7.162 46.126 1.00 95.31 83 LYS A C 1
ATOM 656 O O . LYS A 1 83 ? -20.926 -7.472 45.132 1.00 95.31 83 LYS A O 1
ATOM 661 N N . SER A 1 84 ? -22.264 -6.022 46.214 1.00 95.31 84 SER A N 1
ATOM 662 C CA . SER A 1 84 ? -22.217 -4.971 45.195 1.00 95.31 84 SER A CA 1
ATOM 663 C C . SER A 1 84 ? -20.805 -4.388 45.057 1.00 95.31 84 SER A C 1
ATOM 665 O O . SER A 1 84 ? -20.297 -4.249 43.943 1.00 95.31 84 SER A O 1
ATOM 667 N N . GLU A 1 85 ? -20.129 -4.131 46.179 1.00 96.19 85 GLU A N 1
ATOM 668 C CA . GLU A 1 85 ? -18.738 -3.668 46.205 1.00 96.19 85 GLU A CA 1
ATOM 669 C C . GLU A 1 85 ? -17.778 -4.714 45.620 1.00 96.19 85 GLU A C 1
ATOM 671 O O . GLU A 1 85 ? -16.993 -4.390 44.728 1.00 96.19 85 GLU A O 1
ATOM 676 N N . GLU A 1 86 ? -17.884 -5.983 46.031 1.00 96.06 86 GLU A N 1
ATOM 677 C CA . GLU A 1 86 ? -17.099 -7.095 45.470 1.00 96.06 86 GLU A CA 1
ATOM 678 C C . GLU A 1 86 ? -17.283 -7.229 43.951 1.00 96.06 86 GLU A C 1
ATOM 680 O O . GLU A 1 86 ? -16.320 -7.474 43.216 1.00 96.06 86 GLU A O 1
ATOM 685 N N . MET A 1 87 ? -18.518 -7.063 43.465 1.00 95.06 87 MET A N 1
ATOM 686 C CA . MET A 1 87 ? -18.833 -7.092 42.038 1.00 95.06 87 MET A CA 1
ATOM 687 C C . MET A 1 87 ? -18.178 -5.917 41.304 1.00 95.06 87 MET A C 1
ATOM 689 O O . MET A 1 87 ? -17.581 -6.118 40.245 1.00 95.06 87 MET A O 1
ATOM 693 N N . GLY A 1 88 ? -18.230 -4.712 41.879 1.00 95.19 88 GLY A N 1
ATOM 694 C CA . GLY A 1 88 ? -17.561 -3.529 41.339 1.00 95.19 88 GLY A CA 1
ATOM 695 C C . GLY A 1 88 ? -16.041 -3.691 41.268 1.00 95.19 88 GLY A C 1
ATOM 696 O O . GLY A 1 88 ? -15.435 -3.393 40.235 1.00 95.19 88 GLY A O 1
ATOM 697 N N . VAL A 1 89 ? -15.424 -4.231 42.325 1.00 96.56 89 VAL A N 1
ATOM 698 C CA . VAL A 1 89 ? -13.986 -4.543 42.357 1.00 96.56 89 VAL A CA 1
ATOM 699 C C . VAL A 1 89 ? -13.640 -5.571 41.283 1.00 96.56 89 VAL A C 1
ATOM 701 O O . VAL A 1 89 ? -12.744 -5.327 40.480 1.00 96.56 89 VAL A O 1
ATOM 704 N N . SER A 1 90 ? -14.384 -6.675 41.206 1.00 95.44 90 SER A N 1
ATOM 705 C CA . SER A 1 90 ? -14.143 -7.741 40.224 1.00 95.44 90 SER A CA 1
ATOM 706 C C . SER A 1 90 ? -14.258 -7.235 38.784 1.00 95.44 90 SER A C 1
ATOM 708 O O . SER A 1 90 ? -13.411 -7.550 37.945 1.00 95.44 90 SER A O 1
ATOM 710 N N . LEU A 1 91 ? -15.268 -6.405 38.500 1.00 95.19 91 LEU A N 1
ATOM 711 C CA . LEU A 1 91 ? -15.455 -5.783 37.191 1.00 95.19 91 LEU A CA 1
ATOM 712 C C . LEU A 1 91 ? -14.293 -4.846 36.842 1.00 95.19 91 LEU A C 1
ATOM 714 O O . LEU A 1 91 ? -13.755 -4.925 35.738 1.00 95.19 91 LEU A O 1
ATOM 718 N N . SER A 1 92 ? -13.874 -3.996 37.783 1.00 96.19 92 SER A N 1
ATOM 719 C CA . SER A 1 92 ? -12.734 -3.091 37.600 1.00 96.19 92 SER A CA 1
ATOM 720 C C . SER A 1 92 ? -11.432 -3.863 37.367 1.00 96.19 92 SER A C 1
ATOM 722 O O . SER A 1 92 ? -10.666 -3.554 36.452 1.00 96.19 92 SER A O 1
ATOM 724 N N . THR A 1 93 ? -11.189 -4.929 38.133 1.00 97.12 93 THR A N 1
ATOM 725 C CA . THR A 1 93 ? -10.033 -5.810 37.935 1.00 97.12 93 THR A CA 1
ATOM 726 C C . THR A 1 93 ? -10.055 -6.446 36.546 1.00 97.12 93 THR A C 1
ATOM 728 O O . THR A 1 93 ? -9.051 -6.381 35.838 1.00 97.12 93 THR A O 1
ATOM 731 N N . PHE A 1 94 ? -11.190 -7.004 36.116 1.00 96.12 94 PHE A N 1
ATOM 732 C CA . PHE A 1 94 ? -11.343 -7.585 34.779 1.00 96.12 94 PHE A CA 1
ATOM 733 C C . PHE A 1 94 ? -11.059 -6.564 33.668 1.00 96.12 94 PHE A C 1
ATOM 735 O O . PHE A 1 94 ? -10.273 -6.837 32.756 1.00 96.12 94 PHE A O 1
ATOM 742 N N . GLN A 1 95 ? -11.653 -5.375 33.778 1.00 96.62 95 GLN A N 1
ATOM 743 C CA . GLN A 1 95 ? -11.461 -4.260 32.854 1.00 96.62 95 GLN A CA 1
ATOM 744 C C . GLN A 1 95 ? -9.979 -3.882 32.723 1.00 96.62 95 GLN A C 1
ATOM 746 O O . GLN A 1 95 ? -9.454 -3.819 31.608 1.00 96.62 95 GLN A O 1
ATOM 751 N N . ASN A 1 96 ? -9.285 -3.709 33.850 1.00 96.75 96 ASN A N 1
ATOM 752 C CA . ASN A 1 96 ? -7.862 -3.363 33.886 1.00 96.75 96 ASN A CA 1
ATOM 753 C C . ASN A 1 96 ? -6.973 -4.466 33.303 1.00 96.75 96 ASN A C 1
ATOM 755 O O . ASN A 1 96 ? -6.091 -4.180 32.494 1.00 96.75 96 ASN A O 1
ATOM 759 N N . VAL A 1 97 ? -7.227 -5.732 33.644 1.00 96.62 97 VAL A N 1
ATOM 760 C CA . VAL A 1 97 ? -6.451 -6.862 33.114 1.00 96.62 97 VAL A CA 1
ATOM 761 C C . VAL A 1 97 ? -6.587 -6.960 31.595 1.00 96.62 97 VAL A C 1
ATOM 763 O O . VAL A 1 97 ? -5.580 -7.107 30.900 1.00 96.62 97 VAL A O 1
ATOM 766 N N . CYS A 1 98 ? -7.807 -6.849 31.064 1.00 93.69 98 CYS A N 1
ATOM 767 C CA . CYS A 1 98 ? -8.044 -6.870 29.621 1.00 93.69 98 CYS A CA 1
ATOM 768 C C . CYS A 1 98 ? -7.340 -5.710 28.916 1.00 93.69 98 CYS A C 1
ATOM 770 O O . CYS A 1 98 ? -6.734 -5.889 27.855 1.00 93.69 98 CYS A O 1
ATOM 772 N N . TRP A 1 99 ? -7.403 -4.520 29.508 1.00 95.44 99 TRP A N 1
ATOM 773 C CA . TRP A 1 99 ? -6.782 -3.325 28.958 1.00 95.44 99 TRP A CA 1
ATOM 774 C C . TRP A 1 99 ? -5.263 -3.451 28.895 1.00 95.44 99 TRP A C 1
ATOM 776 O O . TRP A 1 99 ? -4.685 -3.272 27.823 1.00 95.44 99 TRP A O 1
ATOM 786 N N . GLU A 1 100 ? -4.614 -3.818 29.998 1.00 96.19 100 GLU A N 1
ATOM 787 C CA . GLU A 1 100 ? -3.154 -3.906 30.056 1.00 96.19 100 GLU A CA 1
ATOM 788 C C . GLU A 1 100 ? -2.610 -5.037 29.179 1.00 96.19 100 GLU A C 1
ATOM 790 O O . GLU A 1 100 ? -1.687 -4.814 28.394 1.00 96.19 100 GLU A O 1
ATOM 795 N N . LYS A 1 101 ? -3.226 -6.228 29.208 1.00 94.56 101 LYS A N 1
ATOM 796 C CA . LYS A 1 101 ? -2.774 -7.362 28.381 1.00 94.56 101 LYS A CA 1
ATOM 797 C C . LYS A 1 101 ? -2.887 -7.102 26.878 1.00 94.56 101 LYS A C 1
ATOM 799 O O . LYS A 1 101 ? -2.099 -7.635 26.107 1.00 94.56 101 LYS A O 1
ATOM 804 N N . SER A 1 102 ? -3.849 -6.285 26.455 1.00 92.31 102 SER A N 1
ATOM 805 C CA . SER A 1 102 ? -4.085 -5.973 25.039 1.00 92.31 102 SER A CA 1
ATOM 806 C C . SER A 1 102 ? -3.352 -4.720 24.549 1.00 92.31 102 SER A C 1
ATOM 808 O O . SER A 1 102 ? -3.544 -4.319 23.403 1.00 92.31 102 SER A O 1
ATOM 810 N N . LYS A 1 103 ? -2.526 -4.075 25.384 1.00 94.25 103 LYS A N 1
ATOM 811 C CA . LYS A 1 103 ? -1.921 -2.766 25.090 1.00 94.25 103 LYS A CA 1
ATOM 812 C C . LYS A 1 103 ? -1.130 -2.732 23.779 1.00 94.25 103 LYS A C 1
ATOM 814 O O . LYS A 1 103 ? -1.323 -1.809 22.991 1.00 94.25 103 LYS A O 1
ATOM 819 N N . SER A 1 104 ? -0.277 -3.727 23.532 1.00 92.38 104 SER A N 1
ATOM 820 C CA . SER A 1 104 ? 0.523 -3.816 22.300 1.00 92.38 104 SER A CA 1
ATOM 821 C C . SER A 1 104 ? -0.356 -4.001 21.063 1.00 92.38 104 SER A C 1
ATOM 823 O O . SER A 1 104 ? -0.215 -3.259 20.097 1.00 92.38 104 SER A O 1
ATOM 825 N N . ILE A 1 105 ? -1.319 -4.925 21.128 1.00 91.81 105 ILE A N 1
ATOM 826 C CA . ILE A 1 105 ? -2.267 -5.196 20.042 1.00 91.81 105 ILE A CA 1
ATOM 827 C C . ILE A 1 105 ? -3.073 -3.931 19.732 1.00 91.81 105 ILE A C 1
ATOM 829 O O . ILE A 1 105 ? -3.090 -3.473 18.596 1.00 91.81 105 ILE A O 1
ATOM 833 N N . ARG A 1 106 ? -3.685 -3.297 20.739 1.00 92.81 106 ARG A N 1
ATOM 834 C CA . ARG A 1 106 ? -4.474 -2.073 20.532 1.00 92.81 106 ARG A CA 1
ATOM 835 C C . ARG A 1 106 ? -3.653 -0.948 19.900 1.00 92.81 106 ARG A C 1
ATOM 837 O O . ARG A 1 106 ? -4.191 -0.231 19.067 1.00 92.81 106 ARG A O 1
ATOM 844 N N . ALA A 1 107 ? -2.370 -0.822 20.248 1.00 91.94 107 ALA A N 1
ATOM 845 C CA . ALA A 1 107 ? -1.478 0.155 19.625 1.00 91.94 107 ALA A CA 1
ATOM 846 C C . ALA A 1 107 ? -1.190 -0.156 18.143 1.00 91.94 107 ALA A C 1
ATOM 848 O O . ALA A 1 107 ? -1.071 0.762 17.338 1.00 91.94 107 ALA A O 1
ATOM 849 N N . SER A 1 108 ? -1.104 -1.433 17.756 1.00 91.94 108 SER A N 1
ATOM 850 C CA . SER A 1 108 ? -0.864 -1.845 16.361 1.00 91.94 108 SER A CA 1
ATOM 851 C C . SER A 1 108 ? -2.088 -1.717 15.441 1.00 91.94 108 SER A C 1
ATOM 853 O O . SER A 1 108 ? -1.915 -1.655 14.219 1.00 91.94 108 SER A O 1
ATOM 855 N N . PHE A 1 109 ? -3.294 -1.665 16.018 1.00 93.00 109 PHE A N 1
ATOM 856 C CA . PHE A 1 109 ? -4.590 -1.651 15.324 1.00 93.00 109 PHE A CA 1
ATOM 857 C C . PHE A 1 109 ? -5.463 -0.444 15.738 1.00 93.00 109 PHE A C 1
ATOM 859 O O . PHE A 1 109 ? -6.672 -0.576 15.924 1.00 93.00 109 PHE A O 1
ATOM 866 N N . ASP A 1 110 ? -4.857 0.731 15.936 1.00 90.94 110 ASP A N 1
ATOM 867 C CA . ASP A 1 110 ? -5.499 1.889 16.584 1.00 90.94 110 ASP A CA 1
ATOM 868 C C . ASP A 1 110 ? -6.790 2.384 15.894 1.00 90.94 110 ASP A C 1
ATOM 870 O O . ASP A 1 110 ? -7.776 2.683 16.578 1.00 90.94 110 ASP A O 1
ATOM 874 N N . GLU A 1 111 ? -6.832 2.401 14.557 1.00 89.81 111 GLU A N 1
ATOM 875 C CA . GLU A 1 111 ? -8.027 2.802 13.796 1.00 89.81 111 GLU A CA 1
ATOM 876 C C . GLU A 1 111 ? -9.161 1.782 13.931 1.00 89.81 111 GLU A C 1
ATOM 878 O O . GLU A 1 111 ? -10.328 2.154 14.057 1.00 89.81 111 GLU A O 1
ATOM 883 N N . ALA A 1 112 ? -8.841 0.488 14.017 1.00 89.50 112 ALA A N 1
ATOM 884 C CA . ALA A 1 112 ? -9.841 -0.557 14.242 1.00 89.50 112 ALA A CA 1
ATOM 885 C C . ALA A 1 112 ? -10.429 -0.492 15.663 1.00 89.50 112 ALA A C 1
ATOM 887 O O . ALA A 1 112 ? -11.533 -0.978 15.908 1.00 89.50 112 ALA A O 1
ATOM 888 N N . MET A 1 113 ? -9.719 0.144 16.600 1.00 90.31 113 MET A N 1
ATOM 889 C CA . MET A 1 113 ? -10.182 0.374 17.972 1.00 90.31 113 MET A CA 1
ATOM 890 C C . MET A 1 113 ? -11.037 1.641 18.117 1.00 90.31 113 MET A C 1
ATOM 892 O O . MET A 1 113 ? -11.452 1.982 19.232 1.00 90.31 113 MET A O 1
ATOM 896 N N . LYS A 1 114 ? -11.329 2.358 17.024 1.00 87.50 114 LYS A N 1
ATOM 897 C CA . LYS A 1 114 ? -12.208 3.535 17.033 1.00 87.50 114 LYS A CA 1
ATOM 898 C C . LYS A 1 114 ? -13.558 3.189 17.674 1.00 87.50 114 LYS A C 1
ATOM 900 O O . LYS A 1 114 ? -14.114 2.116 17.471 1.00 87.50 114 LYS A O 1
ATOM 905 N N . ASN A 1 115 ? -14.061 4.088 18.519 1.00 87.94 115 ASN A N 1
ATOM 906 C CA . ASN A 1 115 ? -15.242 3.903 19.384 1.00 87.94 115 ASN A CA 1
ATOM 907 C C . ASN A 1 115 ? -15.101 2.881 20.532 1.00 87.94 115 ASN A C 1
ATOM 909 O O . ASN A 1 115 ? -15.971 2.837 21.397 1.00 87.94 115 ASN A O 1
ATOM 913 N N . LYS A 1 116 ? -13.999 2.124 20.620 1.00 90.56 116 LYS A N 1
ATOM 914 C CA . LYS A 1 116 ? -13.719 1.165 21.709 1.00 90.56 116 LYS A CA 1
ATOM 915 C C . LYS A 1 116 ? -12.477 1.527 22.531 1.00 90.56 116 LYS A C 1
ATOM 917 O O . LYS A 1 116 ? -11.929 0.698 23.247 1.00 90.56 116 LYS A O 1
ATOM 922 N N . LYS A 1 117 ? -12.045 2.793 22.485 1.00 88.50 117 LYS A N 1
ATOM 923 C CA . LYS A 1 117 ? -10.864 3.298 23.215 1.00 88.50 117 LYS A CA 1
ATOM 924 C C . LYS A 1 117 ? -11.118 3.613 24.700 1.00 88.50 117 LYS A C 1
ATOM 926 O O . LYS A 1 117 ? -10.255 4.186 25.356 1.00 88.50 117 LYS A O 1
ATOM 931 N N . ARG A 1 118 ? -12.291 3.267 25.242 1.00 93.12 118 ARG A N 1
ATOM 932 C CA . ARG A 1 118 ? -12.595 3.372 26.679 1.00 93.12 118 ARG A CA 1
ATOM 933 C C . ARG A 1 118 ? -12.564 1.986 27.303 1.00 93.12 118 ARG A C 1
ATOM 935 O O . ARG A 1 118 ? -13.085 1.045 26.712 1.00 93.12 118 ARG A O 1
ATOM 942 N N . ILE A 1 119 ? -12.022 1.891 28.513 1.00 94.38 119 ILE A N 1
ATOM 943 C CA . ILE A 1 119 ? -11.799 0.614 29.195 1.00 94.38 119 ILE A CA 1
ATOM 944 C C . ILE A 1 119 ? -13.081 -0.219 29.362 1.00 94.38 119 ILE A C 1
ATOM 946 O O . ILE A 1 119 ? -13.080 -1.407 29.049 1.00 94.38 119 ILE A O 1
ATOM 950 N N . ALA A 1 120 ? -14.191 0.420 29.750 1.00 93.88 120 ALA A N 1
ATOM 951 C CA . ALA A 1 120 ? -15.488 -0.237 29.900 1.00 93.88 120 ALA A CA 1
ATOM 952 C C . ALA A 1 120 ? -16.018 -0.783 28.561 1.00 93.88 120 ALA A C 1
ATOM 954 O O . ALA A 1 120 ? -16.335 -1.963 28.464 1.00 93.88 120 ALA A O 1
ATOM 955 N N . LEU A 1 121 ? -16.005 0.043 27.507 1.00 94.19 121 LEU A N 1
ATOM 956 C CA . LEU A 1 121 ? -16.478 -0.342 26.168 1.00 94.19 121 LEU A CA 1
ATOM 957 C C . LEU A 1 121 ? -15.636 -1.466 25.550 1.00 94.19 121 LEU A C 1
ATOM 959 O O . LEU A 1 121 ? -16.150 -2.313 24.823 1.00 94.19 121 LEU A O 1
ATOM 963 N N . PHE A 1 122 ? -14.330 -1.475 25.818 1.00 94.00 122 PHE A N 1
ATOM 964 C CA . PHE A 1 122 ? -13.445 -2.537 25.354 1.00 94.00 122 PHE A CA 1
ATOM 965 C C . PHE A 1 122 ? -13.716 -3.858 26.080 1.00 94.00 122 PHE A C 1
ATOM 967 O O . PHE A 1 122 ? -13.798 -4.903 25.440 1.00 94.00 122 PHE A O 1
ATOM 974 N N . ALA A 1 123 ? -13.906 -3.811 27.399 1.00 93.75 123 ALA A N 1
ATOM 975 C CA . ALA A 1 123 ? -14.244 -4.987 28.192 1.00 93.75 123 ALA A CA 1
ATOM 976 C C . ALA A 1 123 ? -15.607 -5.582 27.794 1.00 93.75 123 ALA A C 1
ATOM 978 O O . ALA A 1 123 ? -15.712 -6.793 27.617 1.00 93.75 123 ALA A O 1
ATOM 979 N N . GLU A 1 124 ? -16.622 -4.743 27.565 1.00 93.69 124 GLU A N 1
ATOM 980 C CA . GLU A 1 124 ? -17.918 -5.170 27.015 1.00 93.69 124 GLU A CA 1
ATOM 981 C C . GLU A 1 124 ? -17.759 -5.824 25.638 1.00 93.69 124 GLU A C 1
ATOM 983 O O . GLU A 1 124 ? -18.333 -6.878 25.375 1.00 93.69 124 GLU A O 1
ATOM 988 N N . ALA A 1 125 ? -16.931 -5.239 24.768 1.00 92.62 125 ALA A N 1
ATOM 989 C CA . ALA A 1 125 ? -16.656 -5.809 23.456 1.00 92.62 125 ALA A CA 1
ATOM 990 C C . ALA A 1 125 ? -15.956 -7.171 23.530 1.00 92.62 125 ALA A C 1
ATOM 992 O O . ALA A 1 125 ? -16.243 -8.014 22.689 1.00 92.62 125 ALA A O 1
ATOM 993 N N . ILE A 1 126 ? -15.068 -7.391 24.506 1.00 91.69 126 ILE A N 1
ATOM 994 C CA . ILE A 1 126 ? -14.445 -8.701 24.740 1.00 91.69 126 ILE A CA 1
ATOM 995 C C . ILE A 1 126 ? -15.498 -9.720 25.176 1.00 91.69 126 ILE A C 1
ATOM 997 O O . ILE A 1 126 ? -15.531 -10.818 24.632 1.00 91.69 126 ILE A O 1
ATOM 1001 N N . LEU A 1 127 ? -16.374 -9.358 26.118 1.00 92.81 127 LEU A N 1
ATOM 1002 C CA . LEU A 1 127 ? -17.442 -10.245 26.595 1.00 92.81 127 LEU A CA 1
ATOM 1003 C C . LEU A 1 127 ? -18.462 -10.585 25.501 1.00 92.81 127 LEU A C 1
ATOM 1005 O O . LEU A 1 127 ? -19.063 -11.655 25.532 1.00 92.81 127 LEU A O 1
ATOM 1009 N N . ALA A 1 128 ? -18.646 -9.694 24.527 1.00 93.56 128 ALA A N 1
ATOM 1010 C CA . ALA A 1 128 ? -19.509 -9.930 23.377 1.00 93.56 128 ALA A CA 1
ATOM 1011 C C . ALA A 1 128 ? -18.916 -10.916 22.352 1.00 93.56 128 ALA A C 1
ATOM 1013 O O . ALA A 1 128 ? -19.641 -11.351 21.458 1.00 93.56 128 ALA A O 1
ATOM 1014 N N . VAL A 1 129 ? -17.624 -11.262 22.441 1.00 91.44 129 VAL A N 1
ATOM 1015 C CA . VAL A 1 129 ? -17.003 -12.259 21.558 1.00 91.44 129 VAL A CA 1
ATOM 1016 C C . VAL A 1 129 ? -17.325 -13.662 22.091 1.00 91.44 129 VAL A C 1
ATOM 1018 O O . VAL A 1 129 ? -16.833 -14.032 23.155 1.00 91.44 129 VAL A O 1
ATOM 1021 N N . PRO A 1 130 ? -18.121 -14.472 21.366 1.00 86.25 130 PRO A N 1
ATOM 1022 C CA . PRO A 1 130 ? -18.639 -15.738 21.890 1.00 86.25 130 PRO A CA 1
ATOM 1023 C C . PRO A 1 130 ? -17.574 -16.835 22.006 1.00 86.25 130 PRO A C 1
ATOM 1025 O O . PRO A 1 130 ? -17.694 -17.729 22.840 1.00 86.25 130 PRO A O 1
ATOM 1028 N N . THR A 1 131 ? -16.532 -16.782 21.176 1.00 87.69 131 THR A N 1
ATOM 1029 C CA . THR A 1 131 ? -15.473 -17.797 21.115 1.00 87.69 131 THR A CA 1
ATOM 1030 C C . THR A 1 131 ? -14.127 -17.148 20.852 1.00 87.69 131 THR A C 1
ATOM 1032 O O . THR A 1 131 ? -13.996 -16.329 19.941 1.00 87.69 131 THR A O 1
ATOM 1035 N N . SER A 1 132 ? -13.111 -17.552 21.614 1.00 85.31 132 SER A N 1
ATOM 1036 C CA . SER A 1 132 ? -11.728 -17.173 21.345 1.00 85.31 132 SER A CA 1
ATOM 1037 C C . SER A 1 132 ? -11.235 -17.864 20.077 1.00 85.31 132 SER A C 1
ATOM 1039 O O . SER A 1 132 ? -11.310 -19.088 19.974 1.00 85.31 132 SER A O 1
ATOM 1041 N N . ALA A 1 133 ? -10.689 -17.086 19.150 1.00 86.62 133 ALA A N 1
ATOM 1042 C CA . ALA A 1 133 ? -9.977 -17.585 17.986 1.00 86.62 133 ALA A CA 1
ATOM 1043 C C . ALA A 1 133 ? -8.534 -17.080 18.032 1.00 86.62 133 ALA A C 1
ATOM 1045 O O . ALA A 1 133 ? -8.280 -15.924 18.381 1.00 86.62 133 ALA A O 1
ATOM 1046 N N . GLU A 1 134 ? -7.593 -17.956 17.695 1.00 88.81 134 GLU A N 1
ATOM 1047 C CA . GLU A 1 134 ? -6.205 -17.564 17.497 1.00 88.81 134 GLU A CA 1
ATOM 1048 C C . GLU A 1 134 ? -6.039 -17.041 16.070 1.00 88.81 134 GLU A C 1
ATOM 1050 O O . GLU A 1 134 ? -6.511 -17.645 15.105 1.00 88.81 134 GLU A O 1
ATOM 1055 N N . HIS A 1 135 ? -5.389 -15.890 15.944 1.00 87.56 135 HIS A N 1
ATOM 1056 C CA . HIS A 1 135 ? -5.131 -15.252 14.664 1.00 87.56 135 HIS A CA 1
ATOM 1057 C C . HIS A 1 135 ? -3.640 -14.985 14.524 1.00 87.56 135 HIS A C 1
ATOM 1059 O O . HIS A 1 135 ? -3.001 -14.499 15.458 1.00 87.56 135 HIS A O 1
ATOM 1065 N N . ASP A 1 136 ? -3.104 -15.237 13.330 1.00 92.25 136 ASP A N 1
ATOM 1066 C CA . ASP A 1 136 ? -1.769 -14.771 12.981 1.00 92.25 136 ASP A CA 1
ATOM 1067 C C . ASP A 1 136 ? -1.762 -13.237 12.916 1.00 92.25 136 ASP A C 1
ATOM 1069 O O . ASP A 1 136 ? -2.344 -12.620 12.017 1.00 92.25 136 ASP A O 1
ATOM 1073 N N . LEU A 1 137 ? -1.081 -12.623 13.884 1.00 90.06 137 LEU A N 1
ATOM 1074 C CA . LEU A 1 137 ? -0.973 -11.173 13.993 1.00 90.06 137 LEU A CA 1
ATOM 1075 C C . LEU A 1 137 ? -0.276 -10.552 12.780 1.00 90.06 137 LEU A C 1
ATOM 1077 O O . LEU A 1 137 ? -0.604 -9.423 12.420 1.00 90.06 137 LEU A O 1
ATOM 1081 N N . THR A 1 138 ? 0.648 -11.262 12.124 1.00 89.19 138 THR A N 1
ATOM 1082 C CA . THR A 1 138 ? 1.346 -10.742 10.943 1.00 89.19 138 THR A CA 1
ATOM 1083 C C . THR A 1 138 ? 0.397 -10.628 9.754 1.00 89.19 138 THR A C 1
ATOM 1085 O O . THR A 1 138 ? 0.325 -9.570 9.124 1.00 89.19 138 THR A O 1
ATOM 1088 N N . SER A 1 139 ? -0.373 -11.677 9.466 1.00 89.25 139 SER A N 1
ATOM 1089 C CA . SER A 1 139 ? -1.391 -11.643 8.411 1.00 89.25 139 SER A CA 1
ATOM 1090 C C . SER A 1 139 ? -2.491 -10.623 8.706 1.00 89.25 139 SER A C 1
ATOM 1092 O O . SER A 1 139 ? -2.871 -9.857 7.819 1.00 89.25 139 SER A O 1
ATOM 1094 N N . LEU A 1 140 ? -2.954 -10.547 9.959 1.00 91.81 140 LEU A N 1
ATOM 1095 C CA . LEU A 1 140 ? -3.966 -9.572 10.369 1.00 91.81 140 LEU A CA 1
ATOM 1096 C C . LEU A 1 140 ? -3.459 -8.133 10.213 1.00 91.81 140 LEU A C 1
ATOM 1098 O O . LEU A 1 140 ? -4.196 -7.269 9.740 1.00 91.81 140 LEU A O 1
ATOM 1102 N N . LYS A 1 141 ? -2.192 -7.873 10.561 1.00 90.31 141 LYS A N 1
ATOM 1103 C CA . LYS A 1 141 ? -1.572 -6.555 10.402 1.00 90.31 141 LYS A CA 1
ATOM 1104 C C . LYS A 1 141 ? -1.495 -6.138 8.935 1.00 90.31 141 LYS A C 1
ATOM 1106 O O . LYS A 1 141 ? -1.888 -5.021 8.626 1.00 90.31 141 LYS A O 1
ATOM 1111 N N . LYS A 1 142 ? -1.113 -7.044 8.027 1.00 87.94 142 LYS A N 1
ATOM 1112 C CA . LYS A 1 142 ? -1.140 -6.773 6.576 1.00 87.94 142 LYS A CA 1
ATOM 1113 C C . LYS A 1 142 ? -2.535 -6.374 6.092 1.00 87.94 142 LYS A C 1
ATOM 1115 O O . LYS A 1 142 ? -2.668 -5.393 5.370 1.00 87.94 142 LYS A O 1
ATOM 1120 N N . MET A 1 143 ? -3.573 -7.112 6.496 1.00 88.56 143 MET A N 1
ATOM 1121 C CA . MET A 1 143 ? -4.956 -6.786 6.118 1.00 88.56 143 MET A CA 1
ATOM 1122 C C . MET A 1 143 ? -5.407 -5.443 6.691 1.00 88.56 143 MET A C 1
ATOM 1124 O O . MET A 1 143 ? -6.036 -4.662 5.984 1.00 88.56 143 MET A O 1
ATOM 1128 N N . TYR A 1 144 ? -5.081 -5.174 7.956 1.00 90.38 144 TYR A N 1
ATOM 1129 C CA . TYR A 1 144 ? -5.377 -3.899 8.602 1.00 90.38 144 TYR A CA 1
ATOM 1130 C C . TYR A 1 144 ? -4.713 -2.735 7.871 1.00 90.38 144 TYR A C 1
ATOM 1132 O O . TYR A 1 144 ? -5.389 -1.756 7.569 1.00 90.38 144 TYR A O 1
ATOM 1140 N N . ASP A 1 145 ? -3.422 -2.858 7.557 1.00 87.44 145 ASP A N 1
ATOM 1141 C CA . ASP A 1 145 ? -2.683 -1.806 6.866 1.00 87.44 145 ASP A CA 1
ATOM 1142 C C . ASP A 1 145 ? -3.326 -1.515 5.512 1.00 87.44 145 ASP A C 1
ATOM 1144 O O . ASP A 1 145 ? -3.567 -0.358 5.224 1.00 87.44 145 ASP A O 1
ATOM 1148 N N . ILE A 1 146 ? -3.730 -2.535 4.747 1.00 84.19 146 ILE A N 1
ATOM 1149 C CA . ILE A 1 146 ? -4.441 -2.354 3.468 1.00 84.19 146 ILE A CA 1
ATOM 1150 C C . ILE A 1 146 ? -5.821 -1.701 3.656 1.00 84.19 146 ILE A C 1
ATOM 1152 O O . ILE A 1 146 ? -6.187 -0.797 2.909 1.00 84.19 146 ILE A O 1
ATOM 1156 N N . ALA A 1 147 ? -6.617 -2.176 4.618 1.00 85.25 147 ALA A N 1
ATOM 1157 C CA . ALA A 1 147 ? -8.005 -1.745 4.791 1.00 85.25 147 ALA A CA 1
ATOM 1158 C C . ALA A 1 147 ? -8.131 -0.314 5.337 1.00 85.25 147 ALA A C 1
ATOM 1160 O O . ALA A 1 147 ? 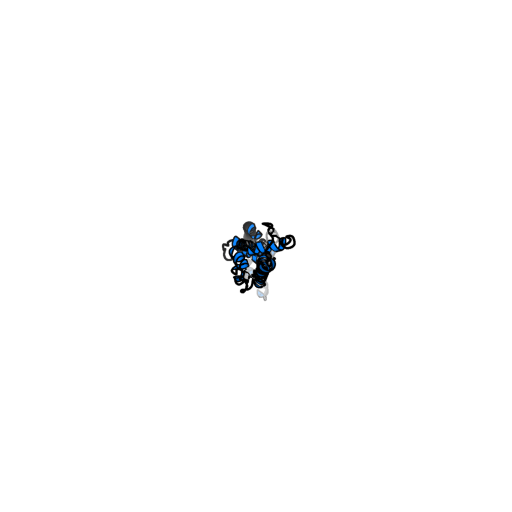-9.105 0.374 5.034 1.00 85.25 147 ALA A O 1
ATOM 1161 N N . PHE A 1 148 ? -7.165 0.115 6.150 1.00 83.94 148 PHE A N 1
ATOM 1162 C CA . PHE A 1 148 ? -7.126 1.442 6.767 1.00 83.94 148 PHE A CA 1
ATOM 1163 C C . PHE A 1 148 ? -6.088 2.371 6.125 1.00 83.94 148 PHE A C 1
ATOM 1165 O O . PHE A 1 148 ? -5.879 3.477 6.626 1.00 83.94 148 PHE A O 1
ATOM 1172 N N . ASP A 1 149 ? -5.461 1.960 5.019 1.00 80.25 149 ASP A N 1
ATOM 1173 C CA . ASP A 1 149 ? -4.579 2.826 4.246 1.00 80.25 149 ASP A CA 1
ATOM 1174 C C . ASP A 1 149 ? -5.384 3.980 3.638 1.00 80.25 149 ASP A C 1
ATOM 1176 O O . ASP A 1 149 ? -6.139 3.823 2.677 1.00 80.25 149 ASP A O 1
ATOM 1180 N N . THR A 1 150 ? -5.212 5.177 4.190 1.00 69.75 150 THR A N 1
ATOM 1181 C CA . THR A 1 150 ? -5.816 6.405 3.660 1.00 69.75 150 THR A CA 1
ATOM 1182 C C . THR A 1 150 ? -5.129 6.890 2.385 1.00 69.75 150 THR A C 1
ATOM 1184 O O . THR A 1 150 ? -5.664 7.761 1.701 1.00 69.75 150 THR A O 1
ATOM 1187 N N . SER A 1 151 ? -3.972 6.316 2.041 1.00 67.88 151 SER A N 1
ATOM 1188 C CA . SER A 1 151 ? -3.283 6.521 0.769 1.00 67.88 151 SER A CA 1
ATOM 1189 C C . SER A 1 151 ? -3.684 5.504 -0.304 1.00 67.88 151 SER A C 1
ATOM 1191 O O . SER A 1 151 ? -3.182 5.590 -1.428 1.00 67.88 151 SER A O 1
ATOM 1193 N N . SER A 1 152 ? -4.624 4.596 0.013 1.00 65.12 152 SER A N 1
ATOM 1194 C CA . SER A 1 152 ? -5.124 3.589 -0.919 1.00 65.12 152 SER A CA 1
ATOM 1195 C C . SER A 1 152 ? -5.659 4.261 -2.178 1.00 65.12 152 SER A C 1
ATOM 1197 O O . SER A 1 152 ? -6.677 4.959 -2.188 1.00 65.12 152 SER A O 1
ATOM 1199 N N . ARG A 1 153 ? -4.910 4.072 -3.257 1.00 75.31 153 ARG A N 1
ATOM 1200 C CA . ARG A 1 153 ? -5.199 4.589 -4.585 1.00 75.31 153 ARG A CA 1
ATOM 1201 C C . ARG A 1 153 ? -5.062 3.456 -5.583 1.00 75.31 153 ARG A C 1
ATOM 1203 O O . ARG A 1 153 ? -4.274 2.532 -5.390 1.00 75.31 153 ARG A O 1
ATOM 1210 N N . ALA A 1 154 ? -5.818 3.537 -6.669 1.00 76.56 154 ALA A N 1
ATOM 1211 C CA . ALA A 1 154 ? -5.646 2.606 -7.769 1.00 76.56 154 ALA A CA 1
ATOM 1212 C C . ALA A 1 154 ? -4.276 2.842 -8.423 1.00 76.56 154 ALA A C 1
ATOM 1214 O O . ALA A 1 154 ? -4.002 3.939 -8.914 1.00 76.56 154 ALA A O 1
ATOM 1215 N N . TYR A 1 155 ? -3.432 1.813 -8.432 1.00 82.56 155 TYR A N 1
ATOM 1216 C CA . TYR A 1 155 ? -2.223 1.790 -9.248 1.00 82.56 155 TYR A CA 1
ATOM 1217 C C . TYR A 1 155 ? -2.593 1.367 -10.664 1.00 82.56 155 TYR A C 1
ATOM 1219 O O . TYR A 1 155 ? -3.465 0.519 -10.864 1.00 82.56 155 TYR A O 1
ATOM 1227 N N . LYS A 1 156 ? -1.936 1.962 -11.657 1.00 84.44 156 LYS A N 1
ATOM 1228 C CA . LYS A 1 156 ? -2.098 1.521 -13.041 1.00 84.44 156 LYS A CA 1
ATOM 1229 C C . LYS A 1 156 ? -1.345 0.213 -13.246 1.00 84.44 156 LYS A C 1
ATOM 1231 O O . LYS A 1 156 ? -0.255 0.025 -12.712 1.00 84.44 156 LYS A O 1
ATOM 1236 N N . GLU A 1 157 ? -1.921 -0.670 -14.050 1.00 89.75 157 GLU A N 1
ATOM 1237 C CA . GLU A 1 157 ? -1.207 -1.846 -14.532 1.00 89.75 157 GLU A CA 1
ATOM 1238 C C . GLU A 1 157 ? -0.009 -1.430 -15.392 1.00 89.75 157 GLU A C 1
ATOM 1240 O O . GLU A 1 157 ? -0.006 -0.369 -16.029 1.00 89.75 157 GLU A O 1
ATOM 1245 N N . PHE A 1 158 ? 1.013 -2.283 -15.421 1.00 91.31 158 PHE A N 1
ATOM 1246 C CA . PHE A 1 158 ? 2.179 -2.051 -16.261 1.00 91.31 158 PHE A CA 1
ATOM 1247 C C . PHE A 1 158 ? 1.783 -2.067 -17.730 1.00 91.31 158 PHE A C 1
ATOM 1249 O O . PHE A 1 158 ? 1.154 -3.000 -18.230 1.00 91.31 158 PHE A O 1
ATOM 1256 N N . SER A 1 159 ? 2.201 -1.024 -18.438 1.00 89.88 159 SER A N 1
ATOM 1257 C CA . SER A 1 159 ? 1.997 -0.930 -19.872 1.00 89.88 159 SER A CA 1
ATOM 1258 C C . SER A 1 159 ? 2.948 -1.886 -20.577 1.00 89.88 159 SER A C 1
ATOM 1260 O O . SER A 1 159 ? 4.156 -1.894 -20.324 1.00 89.88 159 SER A O 1
ATOM 1262 N N . ARG A 1 160 ? 2.407 -2.694 -21.488 1.00 87.38 160 ARG A N 1
ATOM 1263 C CA . ARG A 1 160 ? 3.220 -3.514 -22.383 1.00 87.38 160 ARG A CA 1
ATOM 1264 C C . ARG A 1 160 ? 3.927 -2.594 -23.377 1.00 87.38 160 ARG A C 1
ATOM 1266 O O . ARG A 1 160 ? 3.278 -1.785 -24.032 1.00 87.38 160 ARG A O 1
ATOM 1273 N N . ALA A 1 161 ? 5.243 -2.722 -23.494 1.00 81.81 161 ALA A N 1
ATOM 1274 C CA . ALA A 1 161 ? 5.987 -1.997 -24.513 1.00 81.81 161 ALA A CA 1
ATOM 1275 C C . ALA A 1 161 ? 5.725 -2.594 -25.905 1.00 81.81 161 ALA A C 1
ATOM 1277 O O . ALA A 1 161 ? 5.608 -3.804 -26.036 1.00 81.81 161 ALA A O 1
ATOM 1278 N N . GLY A 1 162 ? 5.639 -1.760 -26.942 1.00 67.25 162 GLY A N 1
ATOM 1279 C CA . GLY A 1 162 ? 5.477 -2.202 -28.334 1.00 67.25 162 GLY A CA 1
ATOM 1280 C C . GLY A 1 162 ? 4.099 -2.781 -28.700 1.00 67.25 162 GLY A C 1
ATOM 1281 O O . GLY A 1 162 ? 3.309 -3.206 -27.857 1.00 67.25 162 GLY A O 1
ATOM 1282 N N . SER A 1 163 ? 3.804 -2.820 -30.001 1.00 62.44 163 SER A N 1
ATOM 1283 C CA . SER A 1 163 ? 2.665 -3.564 -30.549 1.00 62.44 163 SER A CA 1
ATOM 1284 C C . SER A 1 163 ? 3.099 -4.989 -30.920 1.00 62.44 163 SER A C 1
ATOM 1286 O O . SER A 1 163 ? 4.288 -5.283 -31.063 1.00 62.44 163 SER A O 1
ATOM 1288 N N . SER A 1 164 ? 2.151 -5.914 -31.116 1.00 55.94 164 SER A N 1
ATOM 1289 C CA . SER A 1 164 ? 2.460 -7.296 -31.537 1.00 55.94 164 SER A CA 1
ATOM 1290 C C . SER A 1 164 ? 3.258 -7.382 -32.846 1.00 55.94 164 SER A C 1
ATOM 1292 O O . SER A 1 164 ? 3.841 -8.422 -33.139 1.00 55.94 164 SER A O 1
ATOM 1294 N N . THR A 1 165 ? 3.276 -6.311 -33.641 1.00 52.97 165 THR A N 1
ATOM 1295 C CA . THR A 1 165 ? 4.028 -6.210 -34.893 1.00 52.97 165 THR A CA 1
ATOM 1296 C C . THR A 1 165 ? 5.489 -5.805 -34.701 1.00 52.97 165 THR A C 1
ATOM 1298 O O . THR A 1 165 ? 6.273 -6.014 -35.616 1.00 52.97 165 THR A O 1
ATOM 1301 N N . THR A 1 166 ? 5.888 -5.271 -33.542 1.00 59.47 166 THR A N 1
ATOM 1302 C CA . THR A 1 166 ? 7.263 -4.794 -33.303 1.00 59.47 166 THR A CA 1
ATOM 1303 C C . THR A 1 166 ? 8.181 -5.873 -32.722 1.00 59.47 166 THR A C 1
ATOM 1305 O O . THR A 1 166 ? 9.381 -5.889 -32.987 1.00 59.47 166 THR A O 1
ATOM 1308 N N . TYR A 1 167 ? 7.628 -6.813 -31.952 1.00 61.19 167 TYR A N 1
ATOM 1309 C CA . TYR A 1 167 ? 8.404 -7.884 -31.330 1.00 61.19 167 TYR A CA 1
ATOM 1310 C C . TYR A 1 167 ? 8.903 -8.898 -32.366 1.00 61.19 167 TYR A C 1
ATOM 1312 O O . TYR A 1 167 ? 8.133 -9.690 -32.907 1.00 61.19 167 TYR A O 1
ATOM 1320 N N . GLY A 1 168 ? 10.211 -8.875 -32.632 1.00 63.47 168 GLY A N 1
ATOM 1321 C CA . GLY A 1 168 ? 10.890 -9.849 -33.493 1.00 63.47 168 GLY A CA 1
ATOM 1322 C C . GLY A 1 168 ? 10.619 -9.699 -34.994 1.00 63.47 168 GLY A C 1
ATOM 1323 O O . GLY A 1 168 ? 11.057 -10.549 -35.764 1.00 63.47 168 GLY A O 1
ATOM 1324 N N . LYS A 1 169 ? 9.917 -8.640 -35.417 1.00 72.06 169 LYS A N 1
ATOM 1325 C CA . LYS A 1 169 ? 9.545 -8.379 -36.818 1.00 72.06 169 LYS A CA 1
ATOM 1326 C C . LYS A 1 169 ? 9.864 -6.945 -37.238 1.00 72.06 169 LYS A C 1
ATOM 1328 O O . LYS A 1 169 ? 9.045 -6.295 -37.881 1.00 72.06 169 LYS A O 1
ATOM 1333 N N . LEU A 1 170 ? 11.033 -6.436 -36.847 1.00 78.44 170 LEU A N 1
ATOM 1334 C CA . LEU A 1 170 ? 11.497 -5.145 -37.346 1.00 78.44 170 LEU A CA 1
ATOM 1335 C C . LEU A 1 170 ? 11.773 -5.277 -38.857 1.00 78.44 170 LEU A C 1
ATOM 1337 O O . LEU A 1 170 ? 12.622 -6.094 -39.228 1.00 78.44 170 LEU A O 1
ATOM 1341 N N . PRO A 1 171 ? 11.055 -4.541 -39.725 1.00 77.00 171 PRO A N 1
ATOM 1342 C CA . PRO A 1 171 ? 11.323 -4.557 -41.160 1.00 77.00 171 PRO A CA 1
ATOM 1343 C C . PRO A 1 171 ? 12.764 -4.118 -41.437 1.00 77.00 171 PRO A C 1
ATOM 1345 O O . PRO A 1 171 ? 13.256 -3.219 -40.758 1.00 77.00 171 PRO A O 1
ATOM 1348 N N . GLY A 1 172 ? 13.433 -4.750 -42.403 1.00 80.44 172 GLY A N 1
ATOM 1349 C CA . GLY A 1 172 ? 14.821 -4.443 -42.759 1.00 80.44 172 GLY A CA 1
ATOM 1350 C C . GLY A 1 172 ? 15.877 -5.240 -41.987 1.00 80.44 172 GLY A C 1
ATOM 1351 O O . GLY A 1 172 ? 17.063 -5.027 -42.202 1.00 80.44 172 GLY A O 1
ATOM 1352 N N . LYS A 1 173 ? 15.492 -6.190 -41.118 1.00 83.00 173 LYS A N 1
ATOM 1353 C CA . LYS A 1 173 ? 16.456 -7.105 -40.471 1.00 83.00 173 LYS A CA 1
ATOM 1354 C C . LYS A 1 173 ? 17.296 -7.876 -41.499 1.00 83.00 173 LYS A C 1
ATOM 1356 O O . LYS A 1 173 ? 18.470 -8.128 -41.265 1.00 83.00 173 LYS A O 1
ATOM 1361 N N . ASP A 1 174 ? 16.683 -8.248 -42.613 1.00 86.94 174 ASP A N 1
ATOM 1362 C CA . ASP A 1 174 ? 17.303 -8.917 -43.755 1.00 86.94 174 ASP A CA 1
ATOM 1363 C C . ASP A 1 174 ? 18.429 -8.096 -44.405 1.00 86.94 174 ASP A C 1
ATOM 1365 O O . ASP A 1 174 ? 19.348 -8.679 -44.977 1.00 86.94 174 ASP A O 1
ATOM 1369 N N . LEU A 1 175 ? 18.436 -6.766 -44.236 1.00 88.81 175 LEU A N 1
ATOM 1370 C CA . LEU A 1 175 ? 19.537 -5.909 -44.688 1.00 88.81 175 LEU A CA 1
ATOM 1371 C C . LEU A 1 175 ? 20.852 -6.219 -43.964 1.00 88.81 175 LEU A C 1
ATOM 1373 O O . LEU A 1 175 ? 21.915 -5.992 -44.527 1.00 88.81 175 LEU A O 1
ATOM 1377 N N . MET A 1 176 ? 20.801 -6.771 -42.745 1.00 86.00 176 MET A N 1
ATOM 1378 C CA . MET A 1 176 ? 22.005 -7.154 -41.995 1.00 86.00 176 MET A CA 1
ATOM 1379 C C . MET A 1 176 ? 22.737 -8.352 -42.615 1.00 86.00 176 MET A C 1
ATOM 1381 O O . MET A 1 176 ? 23.937 -8.501 -42.403 1.00 86.00 176 MET A O 1
ATOM 1385 N N . ASP A 1 177 ? 22.031 -9.182 -43.389 1.00 88.31 177 ASP A N 1
ATOM 1386 C CA . ASP A 1 177 ? 22.607 -10.335 -44.090 1.00 88.31 177 ASP A CA 1
ATOM 1387 C C . ASP A 1 177 ? 22.994 -9.991 -45.545 1.00 88.31 177 ASP A C 1
ATOM 1389 O O . ASP A 1 177 ? 23.613 -10.803 -46.239 1.00 88.31 177 ASP A O 1
ATOM 1393 N N . LYS A 1 178 ? 22.634 -8.791 -46.031 1.00 87.00 178 LYS A N 1
ATOM 1394 C CA . LYS A 1 178 ? 22.886 -8.347 -47.406 1.00 87.00 178 LYS A CA 1
ATOM 1395 C C . LYS A 1 178 ? 24.292 -7.733 -47.526 1.00 87.00 178 LYS A C 1
ATOM 1397 O O . LYS A 1 178 ? 24.595 -6.765 -46.830 1.00 87.00 178 LYS A O 1
ATOM 1402 N N . PRO A 1 179 ? 25.160 -8.234 -48.425 1.00 83.12 179 PRO A N 1
ATOM 1403 C CA . PRO A 1 179 ? 26.463 -7.624 -48.653 1.00 83.12 179 PRO A CA 1
ATOM 1404 C C . PRO A 1 179 ? 26.313 -6.282 -49.382 1.00 83.12 179 PRO A C 1
ATOM 1406 O O . PRO A 1 179 ? 25.633 -6.204 -50.402 1.00 83.12 179 PRO A O 1
ATOM 1409 N N . ILE A 1 180 ? 27.005 -5.253 -48.892 1.00 84.50 180 ILE A N 1
ATOM 1410 C CA . ILE A 1 180 ? 27.059 -3.928 -49.524 1.00 84.50 180 ILE A CA 1
ATOM 1411 C C . ILE A 1 180 ? 28.120 -3.969 -50.627 1.00 84.50 180 ILE A C 1
ATOM 1413 O O . ILE A 1 180 ? 29.324 -3.895 -50.359 1.00 84.50 180 ILE A O 1
ATOM 1417 N N . VAL A 1 181 ? 27.692 -4.138 -51.875 1.00 80.62 181 VAL A N 1
ATOM 1418 C CA . VAL A 1 181 ? 28.595 -4.264 -53.027 1.00 80.62 181 VAL A CA 1
ATOM 1419 C C . VAL A 1 181 ? 28.075 -3.482 -54.223 1.00 80.62 181 VAL A C 1
ATOM 1421 O O . VAL A 1 181 ? 26.875 -3.380 -54.444 1.00 80.62 181 VAL A O 1
ATOM 1424 N N . SER A 1 182 ? 28.992 -2.963 -55.038 1.00 80.56 182 SER A N 1
ATOM 1425 C CA . SER A 1 182 ? 28.617 -2.341 -56.307 1.00 80.56 182 SER A CA 1
ATOM 1426 C C . SER A 1 182 ? 28.111 -3.367 -57.327 1.00 80.56 182 SER A C 1
ATOM 1428 O O . SER A 1 182 ? 28.585 -4.510 -57.390 1.00 80.56 182 SER A O 1
ATOM 1430 N N . SER A 1 183 ? 27.164 -2.919 -58.150 1.00 82.12 183 SER A N 1
ATOM 1431 C CA . SER A 1 183 ? 26.630 -3.630 -59.316 1.00 82.12 183 SER A CA 1
ATOM 1432 C C . SER A 1 183 ? 27.591 -3.670 -60.515 1.00 82.12 183 SER A C 1
ATOM 1434 O O . SER A 1 183 ? 27.332 -4.381 -61.483 1.00 82.12 183 SER A O 1
ATOM 1436 N N . SER A 1 184 ? 28.700 -2.925 -60.465 1.00 78.06 184 SER A N 1
ATOM 1437 C CA . SER A 1 184 ? 29.732 -2.937 -61.498 1.00 78.06 184 SER A CA 1
ATOM 1438 C C . SER A 1 184 ? 30.453 -4.289 -61.545 1.00 78.06 184 SER A C 1
ATOM 1440 O O . SER A 1 184 ? 30.852 -4.863 -60.525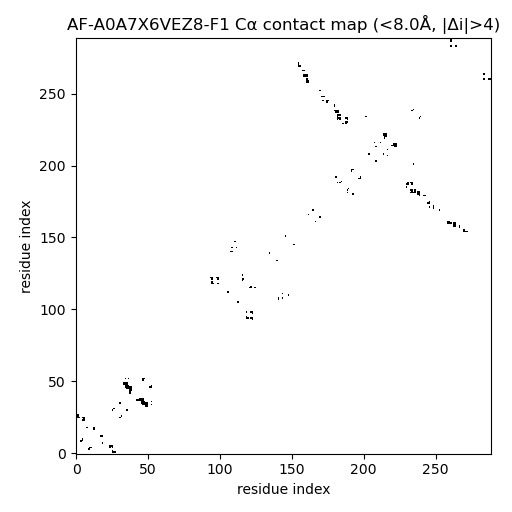 1.00 78.06 184 SER A O 1
ATOM 1442 N N . GLU A 1 185 ? 30.676 -4.763 -62.769 1.00 77.94 185 GLU A N 1
ATOM 1443 C CA . GLU A 1 185 ? 31.434 -5.979 -63.084 1.00 77.94 185 GLU A CA 1
ATOM 1444 C C . GLU A 1 185 ? 32.828 -5.646 -63.646 1.00 77.94 185 GLU A C 1
ATOM 1446 O O . GLU A 1 18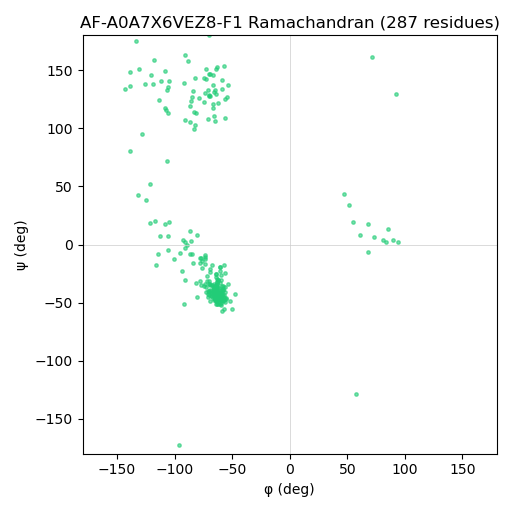5 ? 33.462 -6.462 -64.317 1.00 77.94 185 GLU A O 1
ATOM 1451 N N . SER A 1 186 ? 33.321 -4.424 -63.408 1.00 79.81 186 SER A N 1
ATOM 1452 C CA . SER A 1 186 ? 34.658 -4.033 -63.854 1.00 79.81 186 SER A CA 1
ATOM 1453 C C . SER A 1 186 ? 35.744 -4.868 -63.150 1.00 79.81 186 SER A C 1
ATOM 1455 O O . SER A 1 186 ? 35.564 -5.281 -61.997 1.00 79.81 186 SER A O 1
ATOM 1457 N N . PRO A 1 187 ? 36.911 -5.089 -63.789 1.00 80.19 187 PRO A N 1
ATOM 1458 C CA . PRO A 1 187 ? 38.041 -5.765 -63.147 1.00 80.19 187 PRO A CA 1
ATOM 1459 C C . PRO A 1 187 ? 38.447 -5.114 -61.817 1.00 80.19 187 PRO A C 1
ATOM 1461 O O . PRO A 1 187 ? 38.824 -5.808 -60.872 1.00 80.19 187 PRO A O 1
ATOM 1464 N N . PHE A 1 188 ? 38.312 -3.787 -61.726 1.00 78.88 188 PHE A N 1
ATOM 1465 C CA . PHE A 1 188 ? 38.553 -3.029 -60.505 1.00 78.88 188 PHE A CA 1
ATOM 1466 C C . PHE A 1 188 ? 37.532 -3.368 -59.408 1.00 78.88 188 PHE A C 1
ATOM 1468 O O . PHE A 1 188 ? 37.923 -3.686 -58.286 1.00 78.88 188 PHE A O 1
ATOM 1475 N N . THR A 1 189 ? 36.231 -3.398 -59.721 1.00 79.12 189 THR A N 1
ATOM 1476 C CA . THR A 1 189 ? 35.190 -3.783 -58.755 1.00 79.12 189 THR A CA 1
ATOM 1477 C C . THR A 1 189 ? 35.342 -5.239 -58.300 1.00 79.12 189 THR A C 1
ATOM 1479 O O . THR A 1 189 ? 35.167 -5.531 -57.117 1.00 79.12 189 THR A O 1
ATOM 1482 N N . ALA A 1 190 ? 35.736 -6.155 -59.192 1.00 82.12 190 ALA A N 1
ATOM 1483 C CA . ALA A 1 190 ? 36.024 -7.547 -58.838 1.00 82.12 190 ALA A CA 1
ATOM 1484 C C . ALA A 1 190 ? 37.211 -7.668 -57.863 1.00 82.12 190 ALA A C 1
ATOM 1486 O O . ALA A 1 190 ? 37.132 -8.401 -56.874 1.00 82.12 190 ALA A O 1
ATOM 1487 N N . PHE A 1 191 ? 38.284 -6.905 -58.097 1.00 83.69 191 PHE A N 1
ATOM 1488 C CA . PHE A 1 191 ? 39.421 -6.817 -57.180 1.00 83.69 191 PHE A CA 1
ATOM 1489 C C . PHE A 1 191 ? 39.006 -6.256 -55.811 1.00 83.69 191 PHE A C 1
ATOM 1491 O O . PHE A 1 191 ? 39.343 -6.833 -54.778 1.00 83.69 191 PHE A O 1
ATOM 1498 N N . MET A 1 192 ? 38.213 -5.183 -55.796 1.00 81.62 192 MET A N 1
ATOM 1499 C CA . MET A 1 192 ? 37.706 -4.561 -54.570 1.00 81.62 192 MET A CA 1
ATOM 1500 C C . MET A 1 192 ? 36.816 -5.499 -53.746 1.00 81.62 192 MET A C 1
ATOM 1502 O O . MET A 1 192 ? 36.989 -5.590 -52.527 1.00 81.62 192 MET A O 1
ATOM 1506 N N . LYS A 1 193 ? 35.921 -6.249 -54.407 1.00 79.62 193 LYS A N 1
ATOM 1507 C CA . LYS A 1 193 ? 35.084 -7.289 -53.786 1.00 79.62 193 LYS A CA 1
ATOM 1508 C C . LYS A 1 193 ? 35.947 -8.375 -53.124 1.00 79.62 193 LYS A C 1
ATOM 1510 O O . LYS A 1 193 ? 35.678 -8.741 -51.985 1.00 79.62 193 LYS A O 1
ATOM 1515 N N . ALA A 1 194 ? 37.003 -8.844 -53.795 1.00 84.50 194 ALA A N 1
ATOM 1516 C CA . ALA A 1 194 ? 37.907 -9.872 -53.265 1.00 84.50 194 ALA A CA 1
ATOM 1517 C C . ALA A 1 194 ? 38.786 -9.379 -52.100 1.00 84.50 194 ALA A C 1
ATOM 1519 O O . ALA A 1 194 ? 39.140 -10.157 -51.216 1.00 84.50 194 ALA A O 1
ATOM 1520 N N . LEU A 1 195 ? 39.143 -8.092 -52.094 1.00 84.25 195 LEU A N 1
ATOM 1521 C CA . LEU A 1 195 ? 39.986 -7.492 -51.059 1.00 84.25 195 LEU A CA 1
ATOM 1522 C C . LEU A 1 195 ? 39.220 -7.196 -49.757 1.00 84.25 195 LEU A C 1
ATOM 1524 O O . LEU A 1 195 ? 39.848 -6.951 -48.731 1.00 84.25 195 LEU A O 1
ATOM 1528 N N . HIS A 1 196 ? 37.880 -7.194 -49.789 1.00 80.75 196 HIS A N 1
ATOM 1529 C CA . HIS A 1 196 ? 37.020 -6.786 -48.668 1.00 80.75 196 HIS A CA 1
ATOM 1530 C C . HIS A 1 196 ? 37.393 -5.405 -48.084 1.00 80.75 196 HIS A C 1
ATOM 1532 O O . HIS A 1 196 ? 37.265 -5.165 -46.886 1.00 80.75 196 HIS A O 1
ATOM 1538 N N . ALA A 1 197 ? 37.856 -4.485 -48.939 1.00 80.62 197 ALA A N 1
ATOM 1539 C CA . ALA A 1 197 ? 38.380 -3.173 -48.539 1.00 80.62 197 ALA A CA 1
ATOM 1540 C C . ALA A 1 197 ? 37.627 -1.990 -49.174 1.00 80.62 197 ALA A C 1
ATOM 1542 O O . ALA A 1 197 ? 38.147 -0.875 -49.219 1.00 80.62 197 ALA A O 1
ATOM 1543 N N . THR A 1 198 ? 36.411 -2.222 -49.675 1.00 81.06 198 THR A N 1
ATOM 1544 C CA . THR A 1 198 ? 35.584 -1.229 -50.384 1.00 81.06 198 THR A CA 1
ATOM 1545 C C . THR A 1 198 ? 35.421 0.072 -49.598 1.00 81.06 198 THR A C 1
ATOM 1547 O O . THR A 1 198 ? 35.712 1.144 -50.125 1.00 81.06 198 THR A O 1
ATOM 1550 N N . ASP A 1 199 ? 35.072 -0.012 -48.313 1.00 78.75 199 ASP A N 1
ATOM 1551 C CA . ASP A 1 199 ? 34.885 1.171 -47.463 1.00 78.75 199 ASP A CA 1
ATOM 1552 C C . ASP A 1 199 ? 36.189 1.911 -47.160 1.00 78.75 199 ASP A C 1
ATOM 1554 O O . ASP A 1 199 ? 36.193 3.139 -47.064 1.00 78.75 199 ASP A O 1
ATOM 1558 N N . TRP A 1 200 ? 37.303 1.187 -47.024 1.00 84.81 200 TRP A N 1
ATOM 1559 C CA . TRP A 1 200 ? 38.617 1.795 -46.820 1.00 84.81 200 TRP A CA 1
ATOM 1560 C C . TRP A 1 200 ? 39.067 2.565 -48.065 1.00 84.81 200 TRP A C 1
ATOM 1562 O O . TRP A 1 200 ? 39.541 3.694 -47.950 1.00 84.81 200 TRP A O 1
ATOM 1572 N N . VAL A 1 201 ? 38.859 2.004 -49.262 1.00 84.38 201 VAL A N 1
ATOM 1573 C CA . VAL A 1 201 ? 39.154 2.696 -50.527 1.00 84.38 201 VAL A CA 1
ATOM 1574 C C . VAL A 1 201 ? 38.226 3.888 -50.741 1.00 84.38 201 VAL A C 1
ATOM 1576 O O . VAL A 1 201 ? 38.700 4.926 -51.202 1.00 84.38 201 VAL A O 1
ATOM 1579 N N . ARG A 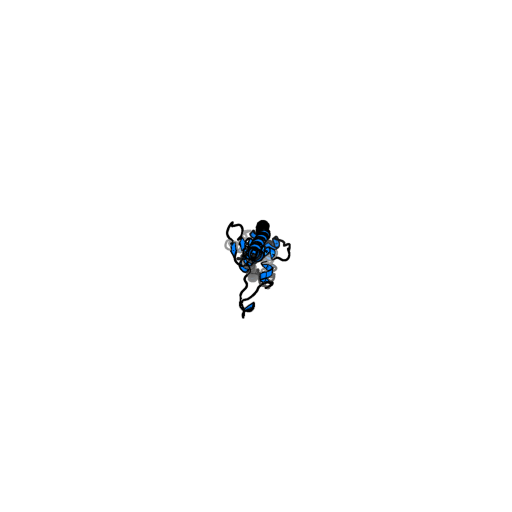1 202 ? 36.947 3.790 -50.348 1.00 83.06 202 ARG A N 1
ATOM 1580 C CA . ARG A 1 202 ? 36.009 4.925 -50.364 1.00 83.06 202 ARG A CA 1
ATOM 1581 C C . ARG A 1 202 ? 36.543 6.081 -49.526 1.00 83.06 202 ARG A C 1
ATOM 1583 O O . ARG A 1 202 ? 36.764 7.168 -50.046 1.00 83.06 202 ARG A O 1
ATOM 1590 N N . GLN A 1 203 ? 36.844 5.806 -48.256 1.00 83.81 203 GLN A N 1
ATOM 1591 C CA . GLN A 1 203 ? 37.382 6.799 -47.324 1.00 83.81 203 GLN A CA 1
ATOM 1592 C C . GLN A 1 203 ? 38.716 7.372 -47.819 1.00 83.81 203 GLN A C 1
ATOM 1594 O O . GLN A 1 203 ? 38.936 8.579 -47.768 1.00 83.81 203 GLN A O 1
ATOM 1599 N N . GLY A 1 204 ? 39.600 6.521 -48.348 1.00 83.88 204 GLY A N 1
ATOM 1600 C CA . GLY A 1 204 ? 40.866 6.952 -48.933 1.00 83.88 204 GLY A CA 1
ATOM 1601 C C . GLY A 1 204 ? 40.670 7.909 -50.112 1.00 83.88 204 GLY A C 1
ATOM 1602 O O . GLY A 1 204 ? 41.335 8.940 -50.185 1.00 83.88 204 GLY A O 1
ATOM 1603 N N . ARG A 1 205 ? 39.729 7.622 -51.015 1.00 79.94 205 ARG A N 1
ATOM 1604 C CA . ARG A 1 205 ? 39.399 8.538 -52.112 1.00 79.94 205 ARG A CA 1
ATOM 1605 C C . ARG A 1 205 ? 38.865 9.864 -51.580 1.00 79.94 205 ARG A C 1
ATOM 1607 O O . ARG A 1 205 ? 39.398 10.903 -51.962 1.00 79.94 205 ARG A O 1
ATOM 1614 N N . ASP A 1 206 ? 37.867 9.829 -50.700 1.00 81.94 206 ASP A N 1
ATOM 1615 C CA . ASP A 1 206 ? 37.210 11.036 -50.184 1.00 81.94 206 ASP A CA 1
ATOM 1616 C C . ASP A 1 206 ? 38.206 11.977 -49.489 1.00 81.94 206 ASP A C 1
ATOM 1618 O O . ASP A 1 206 ? 38.121 13.198 -49.625 1.00 81.94 206 ASP A O 1
ATOM 1622 N N . HIS A 1 207 ? 39.202 11.419 -48.796 1.00 81.12 207 HIS A N 1
ATOM 1623 C CA . HIS A 1 207 ? 40.221 12.204 -48.103 1.00 81.12 207 HIS A CA 1
ATOM 1624 C C . HIS A 1 207 ? 41.362 12.708 -48.998 1.00 81.12 207 HIS A C 1
ATOM 1626 O O . HIS A 1 207 ? 41.897 13.785 -48.727 1.00 81.12 207 HIS A O 1
ATOM 1632 N N . TYR A 1 208 ? 41.758 11.966 -50.038 1.00 73.44 208 TYR A N 1
ATOM 1633 C CA . TYR A 1 208 ? 43.008 12.241 -50.762 1.00 73.44 208 TYR A CA 1
ATOM 1634 C C . TYR A 1 208 ? 42.837 12.655 -52.231 1.00 73.44 208 TYR A C 1
ATOM 1636 O O . TYR A 1 208 ? 43.759 13.253 -52.789 1.00 73.44 208 TYR A O 1
ATOM 1644 N N . ALA A 1 209 ? 41.683 12.412 -52.864 1.00 72.25 209 ALA A N 1
ATOM 1645 C CA . ALA A 1 209 ? 41.496 12.639 -54.304 1.00 72.25 20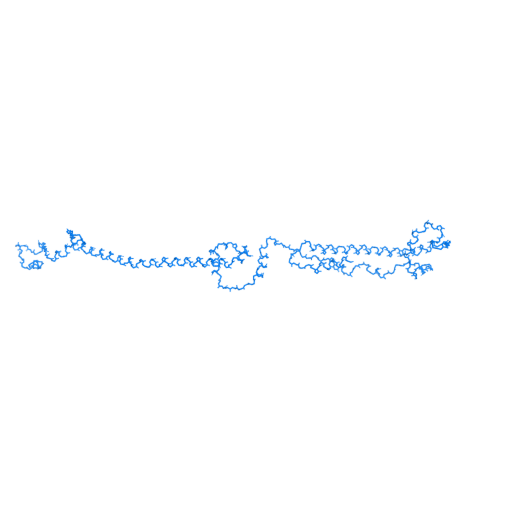9 ALA A CA 1
ATOM 1646 C C . ALA A 1 209 ? 41.760 14.093 -54.740 1.00 72.25 209 ALA A C 1
ATOM 1648 O O . ALA A 1 209 ? 42.375 14.325 -55.778 1.00 72.25 209 ALA A O 1
ATOM 1649 N N . ALA A 1 210 ? 41.375 15.080 -53.925 1.00 71.00 210 ALA A N 1
ATOM 1650 C CA . ALA A 1 210 ? 41.548 16.498 -54.256 1.00 71.00 210 ALA A CA 1
ATOM 1651 C C . ALA A 1 210 ? 43.005 17.002 -54.162 1.00 71.00 210 ALA A C 1
ATOM 1653 O O . ALA A 1 210 ? 43.314 18.070 -54.684 1.00 71.00 210 ALA A O 1
ATOM 1654 N N . GLN A 1 211 ? 43.897 16.272 -53.483 1.00 74.62 211 GLN A N 1
ATOM 1655 C CA . GLN A 1 211 ? 45.248 16.746 -53.136 1.00 74.62 211 GLN A CA 1
ATOM 1656 C C . GLN A 1 211 ? 46.370 15.963 -53.830 1.00 74.62 211 GLN A C 1
ATOM 1658 O O . GLN A 1 211 ? 47.535 16.344 -53.736 1.00 74.62 211 GLN A O 1
ATOM 1663 N N . ALA A 1 212 ? 46.039 14.867 -54.513 1.00 75.62 212 ALA A N 1
ATOM 1664 C CA . ALA A 1 212 ? 47.028 13.907 -54.989 1.00 75.62 212 ALA A CA 1
ATOM 1665 C C . ALA A 1 212 ? 47.575 14.183 -56.408 1.00 75.62 212 ALA A C 1
ATOM 1667 O O . ALA A 1 212 ? 48.463 13.460 -56.851 1.00 75.62 212 ALA A O 1
ATOM 1668 N N . ASP A 1 213 ? 47.077 15.207 -57.118 1.00 83.00 213 ASP A N 1
ATOM 1669 C CA . ASP A 1 213 ? 47.533 15.623 -58.466 1.00 83.00 213 ASP A CA 1
ATOM 1670 C C . ASP A 1 213 ? 47.684 14.444 -59.459 1.00 83.00 213 ASP A C 1
ATOM 1672 O O . ASP A 1 213 ? 48.691 14.278 -60.151 1.00 83.00 213 ASP A O 1
ATOM 1676 N N . GLY A 1 214 ? 46.699 13.537 -59.461 1.00 80.94 214 GLY A N 1
ATOM 1677 C CA . GLY A 1 214 ? 46.699 12.341 -60.311 1.00 80.94 214 GLY A CA 1
ATOM 1678 C C . GLY A 1 214 ? 47.769 11.296 -59.962 1.00 80.94 214 GLY A C 1
ATOM 1679 O O . GLY A 1 214 ? 48.079 10.440 -60.795 1.00 80.94 214 GLY A O 1
ATOM 1680 N N . LYS A 1 215 ? 48.360 11.348 -58.762 1.00 85.00 215 LYS A N 1
ATOM 1681 C CA . LYS A 1 215 ? 49.304 10.349 -58.241 1.00 85.00 215 LYS A CA 1
ATOM 1682 C C . LYS A 1 215 ? 48.680 9.520 -57.124 1.00 85.00 215 LYS A C 1
ATOM 1684 O O . LYS A 1 215 ? 47.856 9.993 -56.354 1.00 85.00 215 LYS A O 1
ATOM 1689 N N . CYS A 1 216 ? 49.111 8.272 -56.995 1.00 84.81 216 CYS A N 1
ATOM 1690 C CA . CYS A 1 216 ? 48.711 7.416 -55.886 1.00 84.81 216 CYS A CA 1
ATOM 1691 C C . CYS A 1 216 ? 49.343 7.909 -54.566 1.00 84.81 216 CYS A C 1
ATOM 1693 O O . CYS A 1 216 ? 50.569 8.031 -54.507 1.00 84.81 216 CYS A O 1
ATOM 1695 N N . PRO A 1 217 ? 48.573 8.119 -53.483 1.00 82.19 217 PRO A N 1
ATOM 1696 C CA . PRO A 1 217 ? 49.114 8.596 -52.205 1.00 82.19 217 PRO A CA 1
ATOM 1697 C C . PRO A 1 217 ? 50.031 7.579 -51.501 1.00 82.19 217 PRO A C 1
ATOM 1699 O O . PRO A 1 217 ? 50.821 7.964 -50.644 1.00 82.19 217 PRO A O 1
ATOM 1702 N N . PHE A 1 218 ? 49.971 6.295 -51.871 1.00 84.25 218 PHE A N 1
ATOM 1703 C CA . PHE A 1 218 ? 50.789 5.241 -51.261 1.00 84.25 218 PHE A CA 1
ATOM 1704 C C . PHE A 1 218 ? 52.116 5.018 -51.993 1.00 84.25 218 PHE A C 1
ATOM 1706 O O . PHE A 1 218 ? 53.174 5.010 -51.369 1.00 84.25 218 PHE A O 1
ATOM 1713 N N . CYS A 1 219 ? 52.079 4.840 -53.318 1.00 88.44 219 CYS A N 1
ATOM 1714 C CA . CYS A 1 219 ? 53.271 4.520 -54.114 1.00 88.44 219 CYS A CA 1
ATOM 1715 C C . CYS A 1 219 ? 53.803 5.695 -54.950 1.00 88.44 219 CYS A C 1
ATOM 1717 O O . CYS A 1 219 ? 54.834 5.551 -55.602 1.00 88.44 219 CYS A O 1
ATOM 1719 N N . GLN A 1 220 ? 53.109 6.841 -54.953 1.00 86.06 220 GLN A N 1
ATOM 1720 C CA . GLN A 1 220 ? 53.456 8.080 -55.671 1.00 86.06 220 GLN A CA 1
ATOM 1721 C C . GLN A 1 220 ? 53.531 7.961 -57.204 1.00 86.06 220 GLN A C 1
ATOM 1723 O O . GLN A 1 220 ? 53.922 8.909 -57.889 1.00 86.06 220 GLN A O 1
ATOM 1728 N N . GLN A 1 221 ? 53.128 6.819 -57.763 1.00 88.88 221 GLN A N 1
ATOM 1729 C CA . GLN A 1 221 ? 53.042 6.614 -59.207 1.00 88.88 221 GLN A CA 1
ATOM 1730 C C . GLN A 1 221 ? 51.858 7.381 -59.798 1.00 88.88 221 GLN A C 1
ATOM 1732 O O . GLN A 1 221 ? 50.843 7.583 -59.130 1.00 88.88 221 GLN A O 1
ATOM 1737 N N . LYS A 1 222 ? 51.980 7.789 -61.065 1.00 89.00 222 LYS A N 1
ATOM 1738 C CA . LYS A 1 222 ? 50.877 8.406 -61.807 1.00 89.00 222 LYS A CA 1
ATOM 1739 C C . LYS A 1 222 ? 49.758 7.382 -62.005 1.00 89.00 222 LYS A C 1
ATOM 1741 O O . LYS A 1 222 ? 50.030 6.257 -62.421 1.00 89.00 222 LYS A O 1
ATOM 1746 N N . LEU A 1 223 ? 48.527 7.778 -61.706 1.00 86.38 223 LEU A N 1
ATOM 1747 C CA . LEU A 1 223 ? 47.358 6.922 -61.851 1.00 86.38 223 LEU A CA 1
ATOM 1748 C C . LEU A 1 223 ? 47.047 6.675 -63.340 1.00 86.38 223 LEU A C 1
ATOM 1750 O O . LEU A 1 223 ? 47.300 7.557 -64.173 1.00 86.38 223 LEU A O 1
ATOM 1754 N N . PRO A 1 224 ? 46.528 5.485 -63.695 1.00 85.94 224 PRO A N 1
ATOM 1755 C CA . PRO A 1 224 ? 46.069 5.199 -65.049 1.00 85.94 224 PRO A CA 1
ATOM 1756 C C . PRO A 1 224 ? 44.996 6.189 -65.522 1.00 85.94 224 PRO A C 1
ATOM 1758 O O . PRO A 1 224 ? 44.249 6.762 -64.730 1.00 85.94 224 PRO A O 1
ATOM 1761 N N . MET A 1 225 ? 44.899 6.376 -66.837 1.00 84.19 225 MET A N 1
ATOM 1762 C CA . MET A 1 225 ? 43.826 7.175 -67.434 1.00 84.19 225 MET A CA 1
ATOM 1763 C C . MET A 1 225 ? 42.470 6.501 -67.178 1.00 84.19 225 MET A C 1
ATOM 1765 O O . MET A 1 225 ? 42.356 5.298 -67.386 1.00 84.19 225 MET A O 1
ATOM 1769 N N . GLY A 1 226 ? 41.462 7.263 -66.741 1.00 82.25 226 GLY A N 1
ATOM 1770 C CA . GLY A 1 226 ? 40.126 6.734 -66.422 1.00 82.25 226 GLY A CA 1
ATOM 1771 C C . GLY A 1 226 ? 40.002 6.080 -65.039 1.00 82.25 226 GLY A C 1
ATOM 1772 O O . GLY A 1 226 ? 38.934 5.588 -64.697 1.00 82.25 226 GLY A O 1
ATOM 1773 N N . PHE A 1 227 ? 41.056 6.100 -64.214 1.00 83.56 227 PHE A N 1
ATOM 1774 C CA . PHE A 1 227 ? 41.035 5.512 -62.868 1.00 83.56 227 PHE A CA 1
ATOM 1775 C C . PHE A 1 227 ? 39.946 6.106 -61.958 1.00 83.56 227 PHE A C 1
ATOM 1777 O O . PHE A 1 227 ? 39.292 5.375 -61.219 1.00 83.56 227 PHE A O 1
ATOM 1784 N N . ASP A 1 228 ? 39.710 7.418 -62.035 1.00 80.31 228 ASP A N 1
ATOM 1785 C CA . ASP A 1 228 ? 38.650 8.071 -61.257 1.00 80.31 228 ASP A CA 1
ATOM 1786 C C . ASP A 1 228 ? 37.249 7.610 -61.683 1.00 80.31 228 ASP A C 1
ATOM 1788 O O . ASP A 1 228 ? 36.371 7.470 -60.828 1.00 80.31 228 ASP A O 1
ATOM 1792 N N . ASP A 1 229 ? 37.056 7.318 -62.973 1.00 82.81 229 ASP A N 1
ATOM 1793 C CA . ASP A 1 229 ? 35.807 6.773 -63.510 1.00 82.81 229 ASP A CA 1
ATOM 1794 C C . ASP A 1 229 ? 35.616 5.314 -63.068 1.00 82.81 229 ASP A C 1
ATOM 1796 O O . ASP A 1 229 ? 34.517 4.927 -62.669 1.00 82.81 229 ASP A O 1
ATOM 1800 N N . GLU A 1 230 ? 36.687 4.510 -63.060 1.00 80.31 230 GLU A N 1
ATOM 1801 C CA . GLU A 1 230 ? 36.666 3.127 -62.561 1.00 80.31 230 GLU A CA 1
ATOM 1802 C C . GLU A 1 230 ? 36.360 3.056 -61.059 1.00 80.31 230 GLU A C 1
ATOM 1804 O O . GLU A 1 230 ? 35.571 2.208 -60.630 1.00 80.31 230 GLU A O 1
ATOM 1809 N N . ILE A 1 231 ? 36.928 3.965 -60.255 1.00 81.44 231 ILE A N 1
ATOM 1810 C CA . ILE A 1 231 ? 36.572 4.055 -58.838 1.00 81.44 231 ILE A CA 1
ATOM 1811 C C . ILE A 1 231 ? 35.134 4.551 -58.669 1.00 81.44 231 ILE A C 1
ATOM 1813 O O . ILE A 1 231 ? 34.400 3.998 -57.853 1.00 81.44 231 ILE A O 1
ATOM 1817 N N . ALA A 1 232 ? 34.708 5.575 -59.413 1.00 80.50 232 ALA A N 1
ATOM 1818 C CA . ALA A 1 232 ? 33.337 6.074 -59.329 1.00 80.50 232 ALA A CA 1
ATOM 1819 C C . ALA A 1 232 ? 32.312 4.982 -59.674 1.00 80.50 232 ALA A C 1
ATOM 1821 O O . ALA A 1 232 ? 31.312 4.850 -58.974 1.00 80.50 232 ALA A O 1
ATOM 1822 N N . ALA A 1 233 ? 32.596 4.144 -60.673 1.00 82.56 233 ALA A N 1
ATOM 1823 C CA . ALA A 1 233 ? 31.763 2.997 -61.030 1.00 82.56 233 ALA A CA 1
ATOM 1824 C C . ALA A 1 233 ? 31.687 1.930 -59.922 1.00 82.56 233 ALA A C 1
ATOM 1826 O O . ALA A 1 233 ? 30.703 1.201 -59.843 1.00 82.56 233 ALA A O 1
ATOM 1827 N N . CYS A 1 234 ? 32.692 1.845 -59.043 1.00 81.00 234 CYS A N 1
ATOM 1828 C CA . CYS A 1 234 ? 32.684 0.963 -57.873 1.00 81.00 234 CYS A CA 1
ATOM 1829 C C . CYS A 1 234 ? 31.813 1.491 -56.713 1.00 81.00 234 CYS A C 1
ATOM 1831 O O . CYS A 1 234 ? 31.546 0.749 -55.770 1.00 81.00 234 CYS A O 1
ATOM 1833 N N . PHE A 1 235 ? 31.370 2.749 -56.772 1.00 83.94 235 PHE A N 1
ATOM 1834 C CA . PHE A 1 235 ? 30.462 3.383 -55.809 1.00 83.94 235 PHE A CA 1
ATOM 1835 C C . PHE A 1 235 ? 29.208 3.877 -56.535 1.00 83.94 235 PHE A C 1
ATOM 1837 O O . PHE A 1 235 ? 28.848 5.052 -56.488 1.00 83.94 235 PHE A O 1
ATOM 1844 N N . ASP A 1 236 ? 28.595 2.961 -57.281 1.00 84.44 236 ASP A N 1
ATOM 1845 C CA . ASP A 1 236 ? 27.411 3.208 -58.096 1.00 84.44 236 ASP A CA 1
ATOM 1846 C C . ASP A 1 236 ? 26.132 3.443 -57.268 1.00 84.44 236 ASP A C 1
ATOM 1848 O O . ASP A 1 236 ? 26.115 3.407 -56.035 1.00 84.44 236 ASP A O 1
ATOM 1852 N N . ALA A 1 237 ? 25.023 3.674 -57.975 1.00 86.56 237 ALA A N 1
ATOM 1853 C CA . ALA A 1 237 ? 23.724 3.917 -57.359 1.00 86.56 237 ALA A CA 1
ATOM 1854 C C . ALA A 1 237 ? 23.240 2.750 -56.478 1.00 86.56 237 ALA A C 1
ATOM 1856 O O . ALA A 1 237 ? 22.549 3.000 -55.496 1.00 86.56 237 ALA A O 1
ATOM 1857 N N . GLN A 1 238 ? 23.604 1.498 -56.790 1.00 87.19 238 GLN A N 1
ATOM 1858 C CA . GLN A 1 238 ? 23.205 0.348 -55.973 1.00 87.19 238 GLN A CA 1
ATOM 1859 C C . GLN A 1 238 ? 23.947 0.340 -54.638 1.00 87.19 238 GLN A C 1
ATOM 1861 O O . GLN A 1 238 ? 23.322 0.152 -53.598 1.00 87.19 238 GLN A O 1
ATOM 1866 N N . TYR A 1 239 ? 25.260 0.586 -54.658 1.00 87.56 239 TYR A N 1
ATOM 1867 C CA . TYR A 1 239 ? 26.051 0.701 -53.437 1.00 87.56 239 TYR A CA 1
ATOM 1868 C C . TYR A 1 239 ? 25.542 1.842 -52.544 1.00 87.56 239 TYR A C 1
ATOM 1870 O O . TYR A 1 239 ? 25.405 1.661 -51.336 1.00 87.56 239 TYR A O 1
ATOM 1878 N N . GLN A 1 240 ? 25.222 3.004 -53.127 1.00 88.25 240 GLN A N 1
ATOM 1879 C CA . GLN A 1 240 ? 24.671 4.123 -52.359 1.00 88.25 240 GLN A CA 1
ATOM 1880 C C . GLN A 1 240 ? 23.294 3.789 -51.767 1.00 88.25 240 GLN A C 1
ATOM 1882 O O . GLN A 1 240 ? 23.067 4.057 -50.591 1.00 88.25 240 GLN A O 1
ATOM 1887 N N . GLN A 1 241 ? 22.413 3.146 -52.539 1.00 90.69 241 GLN A N 1
ATOM 1888 C CA . GLN A 1 241 ? 21.107 2.709 -52.044 1.00 90.69 241 GLN A CA 1
ATOM 1889 C C . GLN A 1 241 ? 21.241 1.726 -50.873 1.00 90.69 241 GLN A C 1
ATOM 1891 O O . GLN A 1 241 ? 20.525 1.859 -49.889 1.00 90.69 241 GLN A O 1
ATOM 1896 N N . ASP A 1 242 ? 22.179 0.776 -50.940 1.00 90.31 242 ASP A N 1
ATOM 1897 C CA . ASP A 1 242 ? 22.415 -0.184 -49.855 1.00 90.31 242 ASP A CA 1
ATOM 1898 C C . ASP A 1 242 ? 22.888 0.509 -48.561 1.00 90.31 242 ASP A C 1
ATOM 1900 O O . ASP A 1 242 ? 22.481 0.123 -47.462 1.00 90.31 242 ASP A O 1
ATOM 1904 N N . ILE A 1 243 ? 23.722 1.550 -48.679 1.00 89.44 243 ILE A N 1
ATOM 1905 C CA . ILE A 1 243 ? 24.145 2.385 -47.544 1.00 89.44 243 ILE A CA 1
ATOM 1906 C C . ILE A 1 243 ? 22.953 3.150 -46.955 1.00 89.44 243 ILE A C 1
ATOM 1908 O O . ILE A 1 243 ? 22.781 3.159 -45.733 1.00 89.44 243 ILE A O 1
ATOM 1912 N N . ASP A 1 244 ? 22.131 3.763 -47.806 1.00 91.94 244 ASP A N 1
ATOM 1913 C CA . ASP A 1 244 ? 20.963 4.539 -47.384 1.00 91.94 244 ASP A CA 1
ATOM 1914 C C . ASP A 1 244 ? 19.911 3.642 -46.703 1.00 91.94 244 ASP A C 1
ATOM 1916 O O . ASP A 1 244 ? 19.382 3.999 -45.647 1.00 91.94 244 ASP A O 1
ATOM 1920 N N . ASP A 1 245 ? 19.671 2.439 -47.237 1.00 92.12 245 ASP A N 1
ATOM 1921 C CA . ASP A 1 245 ? 18.752 1.446 -46.669 1.00 92.12 245 ASP A CA 1
ATOM 1922 C C . ASP A 1 245 ? 19.190 1.008 -45.259 1.00 92.12 245 ASP A C 1
ATOM 1924 O O . ASP A 1 245 ? 18.372 0.919 -44.337 1.00 92.12 245 ASP A O 1
ATOM 1928 N N . ILE A 1 246 ? 20.491 0.765 -45.054 1.00 92.06 246 ILE A N 1
ATOM 1929 C CA . ILE A 1 246 ? 21.042 0.395 -43.741 1.00 92.06 246 ILE A CA 1
ATOM 1930 C C . ILE A 1 246 ? 20.979 1.570 -42.760 1.00 92.06 246 ILE A C 1
ATOM 1932 O O . ILE A 1 246 ? 20.664 1.365 -41.584 1.00 92.06 246 ILE A O 1
ATOM 1936 N N . ALA A 1 247 ? 21.247 2.795 -43.218 1.00 92.25 247 ALA A N 1
ATOM 1937 C CA . ALA A 1 247 ? 21.145 3.989 -42.385 1.00 92.25 247 ALA A CA 1
ATOM 1938 C C . ALA A 1 247 ? 19.699 4.222 -41.911 1.00 92.25 247 ALA A C 1
ATOM 1940 O O . ALA A 1 247 ? 19.464 4.475 -40.724 1.00 92.25 247 ALA A O 1
ATOM 1941 N N . GLU A 1 248 ? 18.718 4.059 -42.801 1.00 92.31 248 GLU A N 1
ATOM 1942 C CA . GLU A 1 248 ? 17.299 4.159 -42.452 1.00 92.31 248 GLU A CA 1
ATOM 1943 C C . GLU A 1 248 ? 16.871 3.039 -41.491 1.00 92.31 248 GLU A C 1
ATOM 1945 O O . GLU A 1 248 ? 16.152 3.281 -40.512 1.00 92.31 248 GLU A O 1
ATOM 1950 N N . PHE A 1 249 ? 17.362 1.814 -41.704 1.00 91.69 249 PHE A N 1
ATOM 1951 C CA . PHE A 1 249 ? 17.139 0.711 -40.773 1.00 91.69 249 PHE A CA 1
ATOM 1952 C C . PHE A 1 249 ? 17.715 1.009 -39.384 1.00 91.69 249 PHE A C 1
ATOM 1954 O O . PHE A 1 249 ? 17.021 0.809 -38.384 1.00 91.69 249 PHE A O 1
ATOM 1961 N N . GLN A 1 250 ? 18.939 1.540 -39.299 1.00 92.31 250 GLN A N 1
ATOM 1962 C CA . GLN A 1 250 ? 19.559 1.936 -38.033 1.00 92.31 250 GLN A CA 1
ATOM 1963 C C . GLN A 1 250 ? 18.723 3.002 -37.315 1.00 92.31 250 GLN A C 1
ATOM 1965 O O . GLN A 1 250 ? 18.425 2.858 -36.124 1.00 92.31 250 GLN A O 1
ATOM 1970 N N . ALA A 1 251 ? 18.303 4.050 -38.027 1.00 91.69 251 ALA A N 1
ATOM 1971 C CA . ALA A 1 251 ? 17.462 5.105 -37.469 1.00 91.69 251 ALA A CA 1
ATOM 1972 C C . ALA A 1 251 ? 16.132 4.541 -36.942 1.00 91.69 251 ALA A C 1
ATOM 1974 O O . ALA A 1 251 ? 15.697 4.862 -35.828 1.00 91.69 251 ALA A O 1
ATOM 1975 N N . THR A 1 252 ? 15.513 3.637 -37.703 1.00 89.06 252 THR A N 1
ATOM 1976 C CA . THR A 1 252 ? 14.281 2.952 -37.307 1.00 89.06 252 THR A CA 1
ATOM 1977 C C . THR A 1 252 ? 14.489 2.058 -36.082 1.00 89.06 252 THR A C 1
ATOM 1979 O O . THR A 1 252 ? 13.686 2.131 -35.148 1.00 89.06 252 THR A O 1
ATOM 1982 N N . TYR A 1 253 ? 15.566 1.271 -36.038 1.00 88.62 253 TYR A N 1
ATOM 1983 C CA . TYR A 1 253 ? 15.924 0.425 -34.898 1.00 88.62 253 TYR A CA 1
ATOM 1984 C C . TYR A 1 253 ? 16.089 1.245 -33.616 1.00 88.62 253 TYR A C 1
ATOM 1986 O O . TYR A 1 253 ? 15.492 0.907 -32.591 1.00 88.62 253 TYR A O 1
ATOM 1994 N N . ILE A 1 254 ? 16.842 2.349 -33.677 1.00 90.00 254 ILE A N 1
ATOM 1995 C CA . ILE A 1 254 ? 17.067 3.241 -32.531 1.00 90.00 254 ILE A CA 1
ATOM 1996 C C . ILE A 1 254 ? 15.739 3.820 -32.049 1.00 90.00 254 ILE A C 1
ATOM 1998 O O . ILE A 1 254 ? 15.406 3.699 -30.873 1.00 90.00 254 ILE A O 1
ATOM 2002 N N . ARG A 1 255 ? 14.939 4.400 -32.952 1.00 89.00 255 ARG A N 1
ATOM 2003 C CA . ARG A 1 255 ? 13.645 5.009 -32.607 1.00 89.00 255 ARG A CA 1
ATOM 2004 C C . ARG A 1 255 ? 12.711 4.014 -31.917 1.00 89.00 255 ARG A C 1
ATOM 2006 O O . ARG A 1 255 ? 12.109 4.336 -30.895 1.00 89.00 255 ARG A O 1
ATOM 2013 N N . VAL A 1 256 ? 12.579 2.815 -32.482 1.00 87.25 256 VAL A N 1
ATOM 2014 C CA . VAL A 1 256 ? 11.698 1.765 -31.957 1.00 87.25 256 VAL A CA 1
ATOM 2015 C C . VAL A 1 256 ? 12.185 1.259 -30.600 1.00 87.25 256 VAL A C 1
ATOM 2017 O O . VAL A 1 256 ? 11.388 1.143 -29.669 1.00 87.25 256 VAL A O 1
ATOM 2020 N N . THR A 1 257 ? 13.484 0.987 -30.467 1.00 87.38 257 THR A N 1
ATOM 2021 C CA . THR A 1 257 ? 14.070 0.470 -29.222 1.00 87.38 257 THR A CA 1
ATOM 2022 C C . THR A 1 257 ? 13.983 1.503 -28.099 1.00 87.38 257 THR A C 1
ATOM 2024 O O . THR A 1 257 ? 13.598 1.153 -26.983 1.00 87.38 257 THR A O 1
ATOM 2027 N N . SER A 1 258 ? 14.229 2.784 -28.394 1.00 89.88 258 SER A N 1
ATOM 2028 C CA . SER A 1 258 ? 14.049 3.879 -27.434 1.00 89.88 258 SER A CA 1
ATOM 2029 C C . SER A 1 258 ? 12.603 3.976 -26.946 1.00 89.88 258 SER A C 1
ATOM 2031 O O . SER A 1 258 ? 12.375 3.981 -25.742 1.00 89.88 258 SER A O 1
ATOM 2033 N N . ALA A 1 259 ? 11.611 3.928 -27.842 1.00 89.44 259 ALA A N 1
ATOM 2034 C CA . ALA A 1 259 ? 10.198 3.975 -27.446 1.00 89.44 259 ALA A CA 1
ATOM 2035 C C . ALA A 1 259 ? 9.779 2.785 -26.554 1.00 89.44 259 ALA A C 1
ATOM 2037 O O . ALA A 1 259 ? 8.976 2.935 -25.624 1.00 89.44 259 ALA A O 1
ATOM 2038 N N . ILE A 1 260 ? 10.334 1.594 -26.816 1.00 89.69 260 ILE A N 1
ATOM 2039 C CA . ILE A 1 260 ? 10.149 0.413 -25.961 1.00 89.69 260 ILE A CA 1
ATOM 2040 C C . ILE A 1 260 ? 10.746 0.674 -24.575 1.00 89.69 260 ILE A C 1
ATOM 2042 O O . ILE A 1 260 ? 10.058 0.489 -23.570 1.00 89.69 260 ILE A O 1
ATOM 2046 N N . LEU A 1 261 ? 12.000 1.129 -24.515 1.00 91.25 261 LEU A N 1
ATOM 2047 C CA . LEU A 1 261 ? 12.692 1.428 -23.262 1.00 91.25 261 LEU A CA 1
ATOM 2048 C C . LEU A 1 261 ? 11.977 2.510 -22.448 1.00 91.25 261 LEU A C 1
ATOM 2050 O O . LEU A 1 261 ? 11.854 2.350 -21.235 1.00 91.25 261 LEU A O 1
ATOM 2054 N N . ASP A 1 262 ? 11.472 3.558 -23.092 1.00 92.06 262 ASP A N 1
ATOM 2055 C CA . ASP A 1 262 ? 10.728 4.639 -22.442 1.00 92.06 262 ASP A CA 1
ATOM 2056 C C . ASP A 1 262 ? 9.448 4.113 -21.790 1.00 92.06 262 ASP A C 1
ATOM 2058 O O . ASP A 1 262 ? 9.176 4.406 -20.625 1.00 92.06 262 ASP A O 1
ATOM 2062 N N . THR A 1 263 ? 8.698 3.260 -22.496 1.00 92.31 263 THR A N 1
ATOM 2063 C CA . THR A 1 263 ? 7.483 2.630 -21.952 1.00 92.31 263 THR A CA 1
ATOM 2064 C C . THR A 1 263 ? 7.810 1.763 -20.735 1.00 92.31 263 THR A C 1
ATOM 2066 O O . THR A 1 263 ? 7.157 1.861 -19.695 1.00 92.31 263 THR A O 1
ATOM 2069 N N . LEU A 1 264 ? 8.852 0.931 -20.837 1.00 92.31 264 LEU A N 1
ATOM 2070 C CA . LEU A 1 264 ? 9.257 0.048 -19.743 1.00 92.31 264 LEU A CA 1
ATOM 2071 C C . LEU A 1 264 ? 9.772 0.828 -18.527 1.00 92.31 264 LEU A C 1
ATOM 2073 O O . LEU A 1 264 ? 9.520 0.416 -17.395 1.00 92.31 264 LEU A O 1
ATOM 2077 N N . GLN A 1 265 ? 10.466 1.948 -18.743 1.00 93.19 265 GLN A N 1
ATOM 2078 C CA . GLN A 1 265 ? 10.933 2.834 -17.675 1.00 93.19 265 GLN A CA 1
ATOM 2079 C C . GLN A 1 265 ? 9.792 3.628 -17.038 1.00 93.19 265 GLN A C 1
ATOM 2081 O O . GLN A 1 265 ? 9.801 3.826 -15.825 1.00 93.19 265 GLN A O 1
ATOM 2086 N N . ALA A 1 266 ? 8.794 4.051 -17.815 1.00 93.19 266 ALA A N 1
ATOM 2087 C CA . ALA A 1 266 ? 7.624 4.753 -17.295 1.00 93.19 266 ALA A CA 1
ATOM 2088 C C . ALA A 1 266 ? 6.839 3.897 -16.286 1.00 93.19 266 ALA A C 1
ATOM 2090 O O . ALA A 1 266 ? 6.343 4.429 -15.294 1.00 93.19 266 ALA A O 1
ATOM 2091 N N . ASN A 1 267 ? 6.813 2.570 -16.468 1.00 93.44 267 ASN A N 1
ATOM 2092 C CA . ASN A 1 267 ? 6.212 1.642 -15.501 1.00 93.44 267 ASN A CA 1
ATOM 2093 C C . ASN A 1 267 ? 6.871 1.697 -14.109 1.00 93.44 267 ASN A C 1
ATOM 2095 O O . ASN A 1 267 ? 6.255 1.265 -13.146 1.00 93.44 267 ASN A O 1
ATOM 2099 N N . LEU A 1 268 ? 8.094 2.226 -13.975 1.00 92.56 268 LEU A N 1
ATOM 2100 C CA . LEU A 1 268 ? 8.797 2.334 -12.691 1.00 92.56 268 LEU A CA 1
ATOM 2101 C C . LEU A 1 268 ? 8.434 3.592 -11.883 1.00 92.56 268 LEU A C 1
ATOM 2103 O O . LEU A 1 268 ? 8.888 3.719 -10.748 1.00 92.56 268 LEU A O 1
ATOM 2107 N N . GLN A 1 269 ? 7.670 4.530 -12.451 1.00 89.62 269 GLN A N 1
ATOM 2108 C CA . GLN A 1 269 ? 7.422 5.842 -11.834 1.00 89.62 269 GLN A CA 1
ATOM 2109 C C . GLN A 1 269 ? 6.394 5.803 -10.696 1.00 89.62 269 GLN A C 1
ATOM 2111 O O . GLN A 1 269 ? 6.522 6.549 -9.729 1.00 89.62 269 GLN A O 1
ATOM 2116 N N . ASP A 1 270 ? 5.377 4.947 -10.803 1.00 87.75 270 ASP A N 1
ATOM 2117 C CA . ASP A 1 270 ? 4.301 4.837 -9.815 1.00 87.75 270 ASP A CA 1
ATOM 2118 C C . ASP A 1 270 ? 3.946 3.368 -9.577 1.00 87.75 270 ASP A C 1
ATOM 2120 O O . ASP A 1 270 ? 3.006 2.825 -10.162 1.00 87.75 270 ASP A O 1
ATOM 2124 N N . VAL A 1 271 ? 4.755 2.713 -8.744 1.00 87.12 271 VAL A N 1
ATOM 2125 C CA . VAL A 1 271 ? 4.610 1.292 -8.426 1.00 87.12 271 VAL A CA 1
ATOM 2126 C C . VAL A 1 271 ? 4.176 1.116 -6.982 1.00 87.12 271 VAL A C 1
ATOM 2128 O O . VAL A 1 271 ? 4.656 1.797 -6.074 1.00 87.12 271 VAL A O 1
ATOM 2131 N N . LEU A 1 272 ? 3.288 0.149 -6.772 1.00 84.38 272 LEU A N 1
ATOM 2132 C CA . LEU A 1 272 ? 2.930 -0.329 -5.449 1.00 84.38 272 LEU A CA 1
ATOM 2133 C C . LEU A 1 272 ? 4.188 -0.795 -4.694 1.00 84.38 272 LEU A C 1
ATOM 2135 O O . LEU A 1 272 ? 4.917 -1.667 -5.162 1.00 84.38 272 LEU A O 1
ATOM 2139 N N . ALA A 1 273 ? 4.416 -0.240 -3.502 1.00 81.94 273 ALA A N 1
ATOM 2140 C CA . ALA A 1 273 ? 5.656 -0.419 -2.738 1.00 81.94 273 ALA A CA 1
ATOM 2141 C C . ALA A 1 273 ? 5.980 -1.879 -2.361 1.00 81.94 273 ALA A C 1
ATOM 2143 O O . ALA A 1 273 ? 7.123 -2.192 -2.040 1.00 81.94 273 ALA A O 1
ATOM 2144 N N . THR A 1 274 ? 4.987 -2.770 -2.380 1.00 81.06 274 THR A N 1
ATOM 2145 C CA . THR A 1 274 ? 5.148 -4.195 -2.058 1.00 81.06 274 THR A CA 1
ATOM 2146 C C . THR A 1 274 ? 5.570 -5.055 -3.250 1.00 81.06 274 THR A C 1
ATOM 2148 O O . THR A 1 274 ? 5.857 -6.235 -3.061 1.00 81.06 274 THR A O 1
ATOM 2151 N N . VAL A 1 275 ? 5.598 -4.503 -4.466 1.00 85.44 275 VAL A N 1
ATOM 2152 C CA . VAL A 1 275 ? 5.988 -5.238 -5.675 1.00 85.44 275 VAL A CA 1
ATOM 2153 C C . VAL A 1 275 ? 7.510 -5.337 -5.749 1.00 85.44 275 VAL A C 1
ATOM 2155 O O . VAL A 1 275 ? 8.208 -4.324 -5.712 1.00 85.44 275 VAL A O 1
ATOM 2158 N N . ASP A 1 276 ? 8.027 -6.558 -5.894 1.00 90.56 276 ASP A N 1
ATOM 2159 C CA . ASP A 1 276 ? 9.442 -6.781 -6.188 1.00 90.56 276 ASP A CA 1
ATOM 2160 C C . ASP A 1 276 ? 9.737 -6.431 -7.654 1.00 90.56 276 ASP A C 1
ATOM 2162 O O . ASP A 1 276 ? 9.121 -6.957 -8.582 1.00 90.56 276 ASP A O 1
ATOM 2166 N N . LEU A 1 277 ? 10.680 -5.511 -7.855 1.00 93.69 277 LEU A N 1
ATOM 2167 C CA . LEU A 1 277 ? 11.071 -4.989 -9.163 1.00 93.69 277 LEU A CA 1
ATOM 2168 C C . LEU A 1 277 ? 12.493 -5.384 -9.561 1.00 93.69 277 LEU A C 1
ATOM 2170 O O . LEU A 1 277 ? 12.989 -4.851 -10.554 1.00 93.69 277 LEU A O 1
ATOM 2174 N N . LEU A 1 278 ? 13.168 -6.255 -8.803 1.00 94.25 278 LEU A N 1
ATOM 2175 C CA . LEU A 1 278 ? 14.562 -6.614 -9.066 1.00 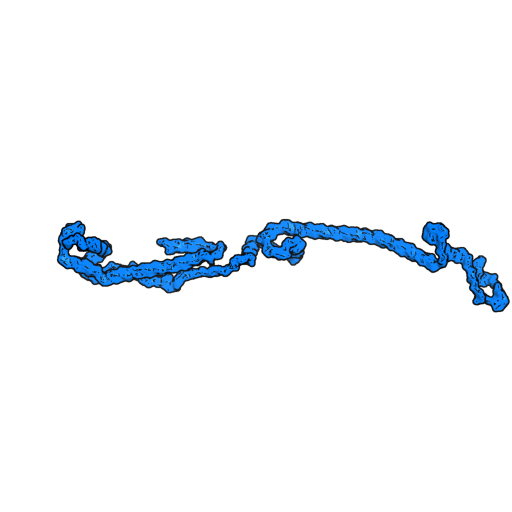94.25 278 LEU A CA 1
ATOM 2176 C C . LEU A 1 278 ? 14.722 -7.208 -10.469 1.00 94.25 278 LEU A C 1
ATOM 2178 O O . LEU A 1 278 ? 15.404 -6.625 -11.310 1.00 94.25 278 LEU A O 1
ATOM 2182 N N . GLU A 1 279 ? 13.993 -8.290 -10.758 1.00 94.50 279 GLU A N 1
ATOM 2183 C CA . GLU A 1 279 ? 14.052 -8.950 -12.065 1.00 94.50 279 GLU A CA 1
ATOM 2184 C C . GLU A 1 279 ? 13.670 -7.986 -13.197 1.00 94.50 279 GLU A C 1
ATOM 2186 O O . GLU A 1 279 ? 14.337 -7.925 -14.228 1.00 94.50 279 GLU A O 1
ATOM 2191 N N . TYR A 1 280 ? 12.627 -7.177 -13.000 1.00 94.00 280 TYR A N 1
ATOM 2192 C CA . TYR A 1 280 ? 12.168 -6.219 -14.006 1.00 94.00 280 TYR A CA 1
ATOM 2193 C C . TYR A 1 280 ? 13.243 -5.166 -14.339 1.00 94.00 280 TYR A C 1
ATOM 2195 O O . TYR A 1 280 ? 13.481 -4.863 -15.511 1.00 94.00 280 TYR A O 1
ATOM 2203 N N . LYS A 1 281 ? 13.936 -4.633 -13.324 1.00 94.19 281 LYS A N 1
ATOM 2204 C CA . LYS A 1 281 ? 15.039 -3.675 -13.501 1.00 94.19 281 LYS A CA 1
ATOM 2205 C C . LYS A 1 281 ? 16.241 -4.313 -14.195 1.00 94.19 281 LYS A C 1
ATOM 2207 O O . LYS A 1 281 ? 16.800 -3.687 -15.095 1.00 94.19 281 LYS A O 1
ATOM 2212 N N . ASP A 1 282 ? 16.584 -5.550 -13.842 1.00 95.56 282 ASP A N 1
ATOM 2213 C CA . ASP A 1 282 ? 17.683 -6.291 -14.470 1.00 95.56 282 ASP A CA 1
ATOM 2214 C C . ASP A 1 282 ? 17.427 -6.507 -15.968 1.00 95.56 282 ASP A C 1
ATOM 2216 O O . ASP A 1 282 ? 18.315 -6.302 -16.799 1.00 95.56 282 ASP A O 1
ATOM 2220 N N . LYS A 1 283 ? 16.186 -6.844 -16.349 1.00 93.31 283 LYS A N 1
ATOM 2221 C CA . LYS A 1 283 ? 15.804 -6.982 -17.765 1.00 93.31 283 LYS A CA 1
ATOM 2222 C C . LYS A 1 283 ? 15.870 -5.652 -18.518 1.00 93.31 283 LYS A C 1
ATOM 2224 O O . LYS A 1 283 ? 16.314 -5.641 -19.663 1.00 93.31 283 LYS A O 1
ATOM 2229 N N . ILE A 1 284 ? 15.475 -4.533 -17.903 1.00 92.94 284 ILE A N 1
ATOM 2230 C CA . ILE A 1 284 ? 15.636 -3.203 -18.519 1.00 92.94 284 ILE A CA 1
ATOM 2231 C C . ILE A 1 284 ? 17.117 -2.859 -18.704 1.00 92.94 284 ILE A C 1
ATOM 2233 O O . ILE A 1 284 ? 17.475 -2.295 -19.734 1.00 92.94 284 ILE A O 1
ATOM 2237 N N . ALA A 1 285 ? 17.976 -3.183 -17.735 1.00 93.00 285 ALA A N 1
ATOM 2238 C CA . ALA A 1 285 ? 19.412 -2.935 -17.841 1.00 93.00 285 ALA A CA 1
ATOM 2239 C C . ALA A 1 285 ? 20.038 -3.720 -19.005 1.00 93.00 285 ALA A C 1
ATOM 2241 O O . ALA A 1 285 ? 20.800 -3.146 -19.777 1.00 93.00 285 ALA A O 1
ATOM 2242 N N . LEU A 1 286 ? 19.640 -4.983 -19.186 1.00 91.56 286 LEU A N 1
ATOM 2243 C CA . LEU A 1 286 ? 20.073 -5.814 -20.314 1.00 91.56 286 LEU A CA 1
ATOM 2244 C C . LEU A 1 286 ? 19.625 -5.260 -21.679 1.00 91.56 286 LEU A C 1
ATOM 2246 O O . LEU A 1 286 ? 20.320 -5.434 -22.668 1.00 91.56 286 LEU A O 1
ATOM 2250 N N . LEU A 1 287 ? 18.471 -4.593 -21.755 1.00 87.06 287 LEU A N 1
ATOM 2251 C CA . LEU A 1 287 ? 18.004 -3.968 -23.001 1.00 87.06 287 LEU A CA 1
ATOM 2252 C C . LEU A 1 287 ? 18.732 -2.653 -23.333 1.00 87.06 287 LEU A C 1
ATOM 2254 O O . LEU A 1 287 ? 18.578 -2.145 -24.441 1.00 87.06 287 LEU A O 1
ATOM 2258 N N . LYS A 1 288 ? 19.468 -2.075 -22.377 1.00 87.19 288 LYS A N 1
ATOM 2259 C CA . LYS A 1 288 ? 20.246 -0.838 -22.560 1.00 87.19 288 LYS A CA 1
ATOM 2260 C C . LYS A 1 288 ? 21.706 -1.086 -22.944 1.00 87.19 288 LYS A C 1
ATOM 2262 O O . LYS A 1 288 ? 22.335 -0.152 -23.434 1.00 87.19 288 LYS A O 1
ATOM 2267 N N . SER A 1 289 ? 22.240 -2.271 -22.637 1.00 75.69 289 SER A N 1
ATOM 2268 C CA . SER A 1 289 ? 23.610 -2.686 -22.973 1.00 75.69 289 SER A CA 1
ATOM 2269 C C . SER A 1 289 ? 23.728 -3.083 -24.434 1.00 75.69 289 SER A C 1
ATOM 2271 O O . SER A 1 289 ? 24.732 -2.683 -25.055 1.00 75.69 289 SER A O 1
#

Secondary structure (DSSP, 8-state):
-HHHHHTTTT--PPTT--GGGS------HHHHHHHEEE-TT-TT-EEESHHHHHHHHHHHHHHHHHHHHHHHHHHHHHHHHHHHHHHHHHHHHHHHHHHHHTHHHHHHTTTTTTT--SHHHHHHHHHT--S-----HHHHHHHHHHHH-TT--PPPPPPPPS-TTTTT--TTGGGGGS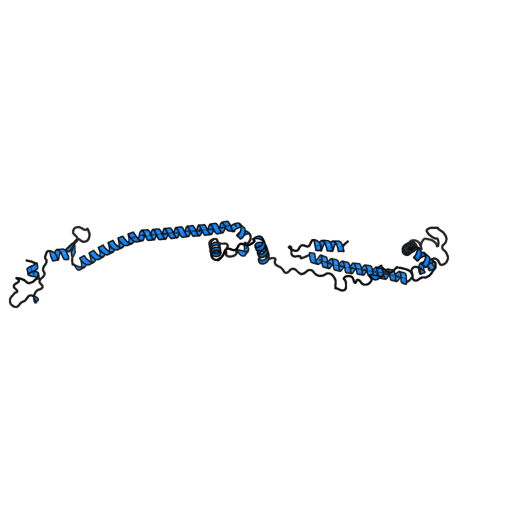----S---HHHHHHHHHT-HHHHHHHHHHHTTTSTTB-TTT-PBPPTTHHHHHHHTT-HHHHHHHHHHHHHHHHHHHHHHHHHHHHHHTTSS--TTS--HHHHHHHHHHH-

Foldseek 3Di:
DLVCVVVVHPDDDDPPDDPVVDDRDRCDPVVCVQAWDDQPPDPPDTHGGNVRVVVSVVVVVVVVVVVVVVVVVVVVVVVVVVVVVVVVVVLVVLLVVQCVVCVVVCVLQVVVCVVVPDSNSVSVVVVVPPDDDDDDPVVVSVVSCQVPVPVDDDDDDQDQFDDPCLPPNQPCPVLVVDDLWAPDPDPLSVVCVVVVCLVVVVVVCVPPVVPLVQADPPPRHRHDPCVVVVNVSRCDPSSVVSVVSVVVSVVSVVVRLVSRLVSLVVSVPTDDPPDDCPVSVVVSVVSVD

Solvent-accessible surface area (backbone atoms only — not comparable to full-atom values): 17467 Å² total; per-residue (Å²): 108,63,72,35,57,72,69,61,51,91,70,85,69,60,92,97,55,52,76,89,77,53,88,87,83,71,85,44,73,66,48,42,67,56,25,52,42,68,48,83,90,47,89,92,44,68,45,71,44,49,70,55,53,53,51,49,54,51,50,53,49,52,51,51,52,49,52,55,49,51,62,61,45,49,59,54,52,53,49,52,52,51,51,52,50,52,50,51,51,52,51,51,51,52,29,50,52,57,48,62,77,38,45,68,60,50,66,78,41,50,77,80,38,61,95,37,83,44,57,68,54,37,43,52,54,54,70,68,51,91,69,93,75,91,70,64,63,68,64,51,47,55,51,49,53,62,75,68,40,87,78,72,65,89,70,73,78,76,63,76,54,70,56,89,66,53,70,93,51,60,79,62,60,68,56,79,78,52,81,84,55,39,83,46,83,45,74,64,34,53,51,37,63,75,64,75,41,57,68,60,54,49,52,50,43,77,75,39,61,92,76,36,85,64,29,38,92,85,80,64,46,73,57,64,90,63,47,69,58,56,53,48,46,44,60,28,72,58,28,50,47,49,52,51,54,50,51,52,37,51,54,50,52,51,55,53,51,49,55,30,50,51,40,54,53,57,48,68,75,65,61,68,90,86,62,87,52,66,70,62,51,53,55,54,53,64,75,72,110

Radius of gyration: 64.63 Å; Cα contacts (8 Å, |Δi|>4): 148; chains: 1; bounding box: 1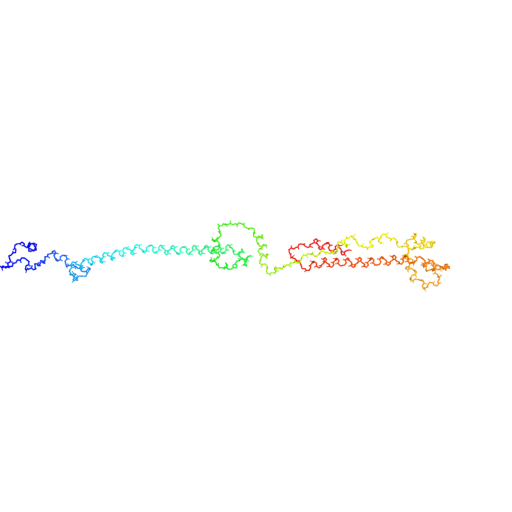47×34×163 Å

pLDDT: mean 83.74, std 10.04, range [52.97, 97.12]

Nearest PDB structures (foldseek):
  9g3y-assembly1_H  TM=2.816E-01  e=9.739E+00  Sus scrofa

Mean predicted aligned error: 16.84 Å

Sequence (289 aa):
MAQSIDTYSGLLWQDGKSATDYDVLVYDQDFINNNLQNYGNLAGVFTVCDTNIEIQRQVEKKTADRSAFDEQFKPFTTAANSKSEEMGVSLSTFQNVCWEKSKSIRASFDEAMKNKKRIALFAEAILAVPTSAEHDLTSLKKMYDIAFDTSSRAYKEFSRAGSSTTYGKLPGKDLMDKPIVSSSESPFTAFMKALHATDWVRQGRDHYAAQADGKCPFCQQKLPMGFDDEIAACFDAQYQQDIDDIAEFQATYIRVTSAILDTLQANLQDVLATVDLLEYKDKIALLKS